Protein AF-A0A2V8EBR7-F1 (afdb_monomer_lite)

Structure (mmCIF, N/CA/C/O backbone):
data_AF-A0A2V8EBR7-F1
#
_entry.id   AF-A0A2V8EBR7-F1
#
loop_
_atom_site.group_PDB
_atom_site.id
_atom_site.type_symbol
_atom_site.label_atom_id
_atom_site.label_alt_id
_atom_site.label_comp_id
_atom_site.label_asym_id
_atom_site.label_entity_id
_atom_site.label_seq_id
_atom_site.pdbx_PDB_ins_code
_atom_site.Cartn_x
_atom_site.Cartn_y
_atom_site.Cartn_z
_atom_site.occupancy
_atom_site.B_iso_or_equiv
_atom_site.auth_seq_id
_atom_site.auth_comp_id
_atom_site.auth_asym_id
_atom_site.auth_atom_id
_atom_site.pdbx_PDB_model_num
ATOM 1 N N . MET A 1 1 ? -8.049 42.690 -27.498 1.00 71.19 1 MET A N 1
ATOM 2 C CA . MET A 1 1 ? -8.694 41.762 -26.536 1.00 71.19 1 MET A CA 1
ATOM 3 C C . MET A 1 1 ? -8.783 40.317 -27.044 1.00 71.19 1 MET A C 1
ATOM 5 O O . MET A 1 1 ? -8.217 39.450 -26.397 1.00 71.19 1 MET A O 1
ATOM 9 N N . ARG A 1 2 ? -9.363 40.028 -28.223 1.00 86.81 2 ARG A N 1
ATOM 10 C CA . ARG A 1 2 ? -9.519 38.648 -28.756 1.00 86.81 2 ARG A CA 1
ATOM 11 C C . ARG A 1 2 ? -8.219 37.825 -28.879 1.00 86.81 2 ARG A C 1
ATOM 13 O O . ARG A 1 2 ? -8.213 36.653 -28.537 1.00 86.81 2 ARG A O 1
ATOM 20 N N . ARG A 1 3 ? -7.104 38.434 -29.309 1.00 87.56 3 ARG A N 1
ATOM 21 C CA . ARG A 1 3 ? -5.794 37.749 -29.404 1.00 87.56 3 ARG A CA 1
ATOM 22 C C . ARG A 1 3 ? -5.218 37.362 -28.037 1.00 87.56 3 ARG A C 1
ATOM 24 O O . ARG A 1 3 ? -4.678 36.275 -27.900 1.00 87.56 3 ARG A O 1
ATOM 31 N N . ILE A 1 4 ? -5.385 38.222 -27.031 1.00 90.44 4 ILE A N 1
ATOM 32 C CA . ILE A 1 4 ? -4.932 37.960 -25.655 1.00 90.44 4 ILE A CA 1
ATOM 33 C C . ILE A 1 4 ? -5.743 36.810 -25.050 1.00 90.44 4 ILE A C 1
ATOM 35 O O . ILE A 1 4 ? -5.162 35.912 -24.456 1.00 90.44 4 ILE A O 1
ATOM 39 N N . ALA A 1 5 ? -7.059 36.780 -25.281 1.00 90.75 5 ALA A N 1
ATOM 40 C CA . ALA A 1 5 ? -7.916 35.681 -24.838 1.00 90.75 5 ALA A CA 1
ATOM 41 C C . ALA A 1 5 ? -7.545 34.335 -25.491 1.00 90.75 5 ALA A C 1
ATOM 43 O O . ALA A 1 5 ? -7.503 33.318 -24.809 1.00 90.75 5 ALA A O 1
ATOM 44 N N . ILE A 1 6 ? -7.217 34.325 -26.790 1.00 94.31 6 ILE A N 1
ATOM 45 C CA . ILE A 1 6 ? -6.765 33.110 -27.492 1.00 94.31 6 ILE A CA 1
ATOM 46 C C . ILE A 1 6 ? -5.422 32.623 -26.938 1.00 94.31 6 ILE A C 1
ATOM 48 O O . ILE A 1 6 ? -5.268 31.436 -26.674 1.00 94.31 6 ILE A O 1
ATOM 52 N N . ILE A 1 7 ? -4.465 33.529 -26.720 1.00 94.75 7 ILE A N 1
ATOM 53 C CA . ILE A 1 7 ? -3.167 33.175 -26.131 1.00 94.75 7 ILE A CA 1
ATOM 54 C C . ILE A 1 7 ? -3.361 32.632 -24.712 1.00 94.75 7 ILE A C 1
ATOM 56 O O . ILE A 1 7 ? -2.805 31.589 -24.388 1.00 94.75 7 ILE A O 1
ATOM 60 N N . ALA A 1 8 ? -4.195 33.276 -23.892 1.00 93.06 8 ALA A N 1
ATOM 61 C CA . ALA A 1 8 ? -4.507 32.809 -22.544 1.00 93.06 8 ALA A CA 1
ATOM 62 C C . ALA A 1 8 ? -5.175 31.423 -22.547 1.00 93.06 8 ALA A C 1
ATOM 64 O O . ALA A 1 8 ? -4.814 30.578 -21.733 1.00 93.06 8 ALA A O 1
ATOM 65 N N . ALA A 1 9 ? -6.084 31.151 -23.489 1.00 93.25 9 ALA A N 1
ATOM 66 C CA . ALA A 1 9 ? -6.712 29.839 -23.638 1.00 93.25 9 ALA A CA 1
ATOM 67 C C . ALA A 1 9 ? -5.709 28.756 -24.075 1.00 93.25 9 ALA A C 1
ATOM 69 O O . ALA A 1 9 ? -5.704 27.664 -23.512 1.00 93.25 9 ALA A O 1
ATOM 70 N N . ILE A 1 10 ? -4.821 29.056 -25.030 1.00 94.12 10 ILE A N 1
ATOM 71 C CA . ILE A 1 10 ? -3.771 28.124 -25.475 1.00 94.12 10 ILE A CA 1
ATOM 72 C C . ILE A 1 10 ? -2.800 27.824 -24.331 1.00 94.12 10 ILE A C 1
ATOM 74 O O . ILE A 1 10 ? -2.490 26.661 -24.082 1.00 94.12 10 ILE A O 1
ATOM 78 N N . VAL A 1 11 ? -2.355 28.852 -23.604 1.00 93.44 11 VAL A N 1
ATOM 79 C CA . VAL A 1 11 ? -1.503 28.679 -22.420 1.00 93.44 11 VAL A CA 1
ATOM 80 C C . VAL A 1 11 ? -2.232 27.854 -21.359 1.00 93.44 11 VAL A C 1
ATOM 82 O O . VAL A 1 11 ? -1.649 26.915 -20.831 1.00 93.44 11 VAL A O 1
ATOM 85 N N . GLY A 1 12 ? -3.518 28.117 -21.113 1.00 93.31 12 GLY A N 1
ATOM 86 C CA . GLY A 1 12 ? -4.339 27.336 -20.185 1.00 93.31 12 GLY A CA 1
ATOM 87 C C . GLY A 1 12 ? -4.415 25.850 -20.546 1.00 93.31 12 GLY A C 1
ATOM 88 O O . GLY A 1 12 ? -4.256 25.003 -19.674 1.00 93.31 12 GLY A O 1
ATOM 89 N N . VAL A 1 13 ? -4.578 25.516 -21.830 1.00 91.06 13 VAL A N 1
ATOM 90 C CA . VAL A 1 13 ? -4.611 24.120 -22.306 1.00 91.06 13 VAL A CA 1
ATOM 91 C C . VAL A 1 13 ? -3.233 23.454 -22.236 1.00 91.06 13 VAL A C 1
ATOM 93 O O . VAL A 1 13 ? -3.134 22.284 -21.872 1.00 91.06 13 VAL A O 1
ATOM 96 N N . LEU A 1 14 ? -2.156 24.172 -22.567 1.00 89.00 14 LEU A N 1
ATOM 97 C CA . LEU A 1 14 ? -0.793 23.628 -22.524 1.00 89.00 14 LEU A CA 1
ATOM 98 C C . LEU A 1 14 ? -0.269 23.451 -21.093 1.00 89.00 14 LEU A C 1
ATOM 100 O O . LEU A 1 14 ? 0.520 22.538 -20.849 1.00 89.00 14 LEU A O 1
ATOM 104 N N . CYS A 1 15 ? -0.714 24.296 -20.163 1.00 90.00 15 CYS A N 1
ATOM 105 C CA . CYS A 1 15 ? -0.359 24.244 -18.746 1.00 90.00 15 CYS A CA 1
ATOM 106 C C . CYS A 1 15 ? -1.339 23.421 -17.899 1.00 90.00 15 CYS A C 1
ATOM 108 O O . CYS A 1 15 ? -1.111 23.278 -16.698 1.00 90.00 15 CYS A O 1
ATOM 110 N N . ALA A 1 16 ? -2.408 22.874 -18.489 1.00 86.62 16 ALA A N 1
ATOM 111 C CA . ALA A 1 16 ? -3.312 21.987 -17.773 1.00 86.62 16 ALA A CA 1
ATOM 112 C C . ALA A 1 16 ? -2.539 20.741 -17.295 1.00 86.62 16 ALA A C 1
ATOM 114 O O . ALA A 1 16 ? -1.859 20.094 -18.105 1.00 86.62 16 ALA A O 1
ATOM 115 N N . PRO A 1 17 ? -2.608 20.387 -15.998 1.00 75.62 17 PRO A N 1
ATOM 116 C CA . PRO A 1 17 ? -1.925 19.209 -15.488 1.00 75.62 17 PRO A CA 1
ATOM 117 C C . PRO A 1 17 ? -2.466 17.966 -16.198 1.00 75.62 17 PRO A C 1
ATOM 119 O O . PRO A 1 17 ? -3.671 17.723 -16.238 1.00 75.62 17 PRO A O 1
ATOM 122 N N . ARG A 1 18 ? -1.565 17.171 -16.777 1.00 74.06 18 ARG A N 1
ATOM 123 C CA . ARG A 1 18 ? -1.913 15.853 -17.310 1.00 74.06 18 ARG A CA 1
ATOM 124 C C . ARG A 1 18 ? -1.817 14.830 -16.190 1.00 74.06 18 ARG A C 1
ATOM 126 O O . ARG A 1 18 ? -0.860 14.857 -15.420 1.00 74.06 18 ARG A O 1
ATOM 133 N N . GLN A 1 19 ? -2.778 13.913 -16.134 1.00 65.44 19 GLN A N 1
ATOM 134 C CA . GLN A 1 19 ? -2.683 12.758 -15.249 1.00 65.44 19 GLN A CA 1
ATOM 135 C C . GLN A 1 19 ? -1.445 11.943 -15.637 1.00 65.44 19 GLN A C 1
ATOM 137 O O . GLN A 1 19 ? -1.315 11.492 -16.776 1.00 65.44 19 GLN A O 1
ATOM 142 N N . ALA A 1 20 ? -0.518 11.792 -14.696 1.00 64.19 20 ALA A N 1
ATOM 143 C CA . ALA A 1 20 ? 0.585 10.857 -14.820 1.00 64.19 20 ALA A CA 1
ATOM 144 C C . ALA A 1 20 ? 0.161 9.551 -14.146 1.00 64.19 20 ALA A C 1
ATOM 146 O O . ALA A 1 20 ? -0.179 9.550 -12.967 1.00 64.19 20 ALA A O 1
ATOM 147 N N . LEU A 1 21 ? 0.192 8.443 -14.888 1.00 65.38 21 LEU A N 1
ATOM 148 C CA . LEU A 1 21 ? 0.005 7.101 -14.331 1.00 65.38 21 LEU A CA 1
ATOM 149 C C . LEU A 1 21 ? 1.308 6.660 -13.650 1.00 65.38 21 LEU A C 1
ATOM 151 O O . LEU A 1 21 ? 2.021 5.785 -14.141 1.00 65.38 21 LEU A O 1
ATOM 155 N N . ALA A 1 22 ? 1.672 7.357 -12.576 1.00 67.94 22 ALA A N 1
ATOM 156 C CA . ALA A 1 22 ? 2.822 7.019 -11.756 1.00 67.94 22 ALA A CA 1
ATOM 157 C C . ALA A 1 22 ? 2.398 6.006 -10.688 1.00 67.94 22 ALA A C 1
ATOM 159 O O . ALA A 1 22 ? 1.392 6.199 -10.011 1.00 67.94 22 ALA A O 1
ATOM 160 N N . TYR A 1 23 ? 3.177 4.937 -10.553 1.00 81.12 23 TYR A N 1
ATOM 161 C CA . TYR A 1 23 ? 3.004 3.922 -9.521 1.00 81.12 23 TYR A CA 1
ATOM 162 C C . TYR A 1 23 ? 4.324 3.767 -8.772 1.00 81.12 23 TYR A C 1
ATOM 164 O O . TYR A 1 23 ? 5.382 3.682 -9.400 1.00 81.12 23 TYR A O 1
ATOM 172 N N . SER A 1 24 ? 4.261 3.823 -7.448 1.00 84.25 24 SER A N 1
ATOM 173 C CA . SER A 1 24 ? 5.410 3.763 -6.541 1.00 84.25 24 SER A CA 1
ATOM 174 C C . SER A 1 24 ? 4.924 3.418 -5.140 1.00 84.25 24 SER A C 1
ATOM 176 O O . SER A 1 24 ? 3.725 3.519 -4.898 1.00 84.25 24 SER A O 1
ATOM 178 N N . VAL A 1 25 ? 5.843 3.189 -4.204 1.00 85.12 25 VAL A N 1
ATOM 179 C CA . VAL A 1 25 ? 5.526 2.939 -2.784 1.00 85.12 25 VAL A CA 1
ATOM 180 C C . VAL A 1 25 ? 4.508 3.939 -2.204 1.00 85.12 25 VAL A C 1
ATOM 182 O O . VAL A 1 25 ? 3.546 3.557 -1.549 1.00 85.12 25 VAL A O 1
ATOM 185 N N . LEU A 1 26 ? 4.648 5.238 -2.503 1.00 88.06 26 LEU A N 1
ATOM 186 C CA . LEU A 1 26 ? 3.736 6.273 -1.980 1.00 88.06 26 LEU A CA 1
ATOM 187 C C . LEU A 1 26 ? 2.323 6.222 -2.584 1.00 88.06 26 LEU A C 1
ATOM 189 O O . LEU A 1 26 ? 1.400 6.832 -2.051 1.00 88.06 26 LEU A O 1
ATOM 193 N N . ALA A 1 27 ? 2.131 5.506 -3.696 1.00 89.88 27 ALA A N 1
ATOM 194 C CA . ALA A 1 27 ? 0.800 5.278 -4.246 1.00 89.88 27 ALA A CA 1
ATOM 195 C C . ALA A 1 27 ? -0.049 4.405 -3.306 1.00 89.88 27 ALA A C 1
ATOM 197 O O . ALA A 1 27 ? -1.268 4.552 -3.295 1.00 89.88 27 ALA A O 1
ATOM 198 N N . HIS A 1 28 ? 0.572 3.552 -2.482 1.00 93.50 28 HIS A N 1
ATOM 199 C CA . HIS A 1 28 ? -0.142 2.768 -1.474 1.00 93.50 28 HIS A CA 1
ATOM 200 C C . HIS A 1 28 ? -0.735 3.658 -0.384 1.00 93.50 28 HIS A C 1
ATOM 202 O O . HIS A 1 28 ? -1.924 3.547 -0.098 1.00 93.50 28 HIS A O 1
ATOM 208 N N . GLU A 1 29 ? 0.041 4.607 0.142 1.00 94.56 29 GLU A N 1
ATOM 209 C CA . GLU A 1 29 ? -0.451 5.590 1.116 1.00 94.56 29 GLU A CA 1
ATOM 210 C C . GLU A 1 29 ? -1.535 6.490 0.500 1.00 94.56 29 GLU A C 1
ATOM 212 O O . GLU A 1 29 ? -2.573 6.728 1.116 1.00 94.56 29 GLU A O 1
ATOM 217 N N . ALA A 1 30 ? -1.360 6.909 -0.759 1.00 93.69 30 ALA A N 1
ATOM 218 C CA . ALA A 1 30 ? -2.374 7.680 -1.478 1.00 93.69 30 ALA A CA 1
ATOM 219 C C . ALA A 1 30 ? -3.691 6.903 -1.668 1.00 93.69 30 ALA A C 1
ATOM 221 O O . ALA A 1 30 ? -4.767 7.503 -1.659 1.00 93.69 30 ALA A O 1
ATOM 222 N N . ASN A 1 31 ? -3.633 5.575 -1.813 1.00 94.38 31 ASN A N 1
ATOM 223 C CA . ASN A 1 31 ? -4.834 4.742 -1.851 1.00 94.38 31 ASN A CA 1
ATOM 224 C C . ASN A 1 31 ? -5.537 4.708 -0.491 1.00 94.38 31 ASN A C 1
ATOM 226 O O . ASN A 1 31 ? -6.765 4.772 -0.463 1.00 94.38 31 ASN A O 1
ATOM 230 N N . ILE A 1 32 ? -4.789 4.654 0.620 1.00 97.81 32 ILE A N 1
ATOM 231 C CA . ILE A 1 32 ? -5.375 4.786 1.964 1.00 97.81 32 ILE A CA 1
ATOM 232 C C . ILE A 1 32 ? -6.116 6.113 2.069 1.00 97.81 32 ILE A C 1
ATOM 234 O O . ILE A 1 32 ? -7.267 6.130 2.496 1.00 97.81 32 ILE A O 1
ATOM 238 N N . ASP A 1 33 ? -5.513 7.202 1.593 1.00 97.12 33 ASP A N 1
ATOM 239 C CA . ASP A 1 33 ? -6.146 8.518 1.621 1.00 97.12 33 ASP A CA 1
ATOM 240 C C . ASP A 1 33 ? -7.425 8.595 0.804 1.00 97.12 33 ASP A C 1
ATOM 242 O O . ASP A 1 33 ? -8.443 9.092 1.286 1.00 97.12 33 ASP A O 1
ATOM 246 N N . ALA A 1 34 ? -7.376 8.098 -0.429 1.00 95.94 34 ALA A N 1
ATOM 247 C CA . ALA A 1 34 ? -8.499 8.153 -1.352 1.00 95.94 34 ALA A CA 1
ATOM 248 C C . ALA A 1 34 ? -9.682 7.285 -0.897 1.00 95.94 34 ALA A C 1
ATOM 250 O O . ALA A 1 34 ? -10.836 7.609 -1.185 1.00 95.94 34 ALA A O 1
ATOM 251 N N . LEU A 1 35 ? -9.404 6.178 -0.204 1.00 97.06 35 LEU A N 1
ATOM 252 C CA . LEU A 1 35 ? -10.406 5.196 0.211 1.00 97.06 35 LEU A CA 1
ATOM 253 C C . LEU A 1 35 ? -10.835 5.345 1.673 1.00 97.06 35 LEU A C 1
ATOM 255 O O . LEU A 1 35 ? -11.728 4.616 2.110 1.00 97.06 35 LEU A O 1
ATOM 259 N N . TRP A 1 36 ? -10.229 6.268 2.424 1.00 98.31 36 TRP A N 1
ATOM 260 C CA . TRP A 1 36 ? -10.436 6.377 3.864 1.00 98.31 36 TRP A CA 1
ATOM 261 C C . TRP A 1 36 ? -11.912 6.551 4.231 1.00 98.31 36 TRP A C 1
ATOM 263 O O . TRP A 1 36 ? -12.499 5.676 4.865 1.00 98.31 36 TRP A O 1
ATOM 273 N N . ASP A 1 37 ? -12.527 7.640 3.767 1.00 97.88 37 ASP A N 1
ATOM 274 C CA . ASP A 1 37 ? -13.889 8.017 4.163 1.00 97.88 37 ASP A CA 1
ATOM 275 C C . ASP A 1 37 ? -14.962 7.118 3.535 1.00 97.88 37 ASP A C 1
ATOM 277 O O . ASP A 1 37 ? -16.047 6.946 4.085 1.00 97.88 37 ASP A O 1
ATOM 281 N N . THR A 1 38 ? -14.673 6.545 2.365 1.00 97.69 38 THR A N 1
ATOM 282 C CA . THR A 1 38 ? -15.655 5.787 1.576 1.00 97.69 38 THR A CA 1
ATOM 283 C C . THR A 1 38 ? -15.637 4.292 1.860 1.00 97.69 38 THR A C 1
ATOM 285 O O . THR A 1 38 ? -16.640 3.624 1.623 1.00 97.69 38 THR A O 1
ATOM 288 N N . THR A 1 39 ? -14.509 3.757 2.336 1.00 97.81 39 THR A N 1
ATOM 289 C CA . THR A 1 39 ? -14.293 2.310 2.454 1.00 97.81 39 THR A CA 1
ATOM 290 C C . THR A 1 39 ? -13.660 1.933 3.789 1.00 97.81 39 THR A C 1
ATOM 292 O O . THR A 1 39 ? -14.267 1.187 4.553 1.00 97.81 39 THR A O 1
ATOM 295 N N . ILE A 1 40 ? -12.467 2.449 4.103 1.00 98.50 40 ILE A N 1
ATOM 296 C CA . ILE A 1 40 ? -11.660 1.936 5.225 1.00 98.50 40 ILE A CA 1
ATOM 297 C C . ILE A 1 40 ? -12.292 2.287 6.577 1.00 98.50 40 ILE A C 1
ATOM 299 O O . ILE A 1 40 ? -12.551 1.387 7.373 1.00 98.50 40 ILE A O 1
ATOM 303 N N . ALA A 1 41 ? -12.601 3.561 6.830 1.00 98.44 41 ALA A N 1
ATOM 304 C CA . ALA A 1 41 ? -13.240 3.982 8.077 1.00 98.44 41 ALA A CA 1
ATOM 305 C C . ALA A 1 41 ? -14.626 3.333 8.284 1.00 98.44 41 ALA A C 1
ATOM 307 O O . ALA A 1 41 ? -14.873 2.819 9.377 1.00 98.44 41 ALA A O 1
ATOM 308 N N . PRO A 1 42 ? -15.502 3.235 7.259 1.00 98.44 42 PRO A N 1
ATOM 309 C CA . PRO A 1 42 ? -16.728 2.444 7.363 1.00 98.44 42 PRO A CA 1
ATOM 310 C C . PRO A 1 42 ? -16.502 0.970 7.734 1.00 98.44 42 PRO A C 1
ATOM 312 O O . PRO A 1 42 ? -17.254 0.428 8.541 1.00 98.44 42 PRO A O 1
ATOM 315 N N . MET A 1 43 ? -15.472 0.313 7.187 1.00 98.31 43 MET A N 1
ATOM 316 C CA . MET A 1 43 ? -15.144 -1.077 7.539 1.00 98.31 43 MET A CA 1
ATOM 317 C C . MET A 1 43 ? -14.660 -1.214 8.985 1.00 98.31 43 MET A C 1
ATOM 319 O O . MET A 1 43 ? -15.026 -2.184 9.650 1.00 98.31 43 MET A O 1
ATOM 323 N N . LEU A 1 44 ? -13.869 -0.253 9.476 1.00 98.56 44 LEU A N 1
ATOM 324 C CA . LEU A 1 44 ? -13.438 -0.205 10.875 1.00 98.56 44 LEU A CA 1
ATOM 325 C C . LEU A 1 44 ? -14.647 -0.065 11.806 1.00 98.56 44 LEU A C 1
ATOM 327 O O . LEU A 1 44 ? -14.822 -0.893 12.697 1.00 98.56 44 LEU A O 1
ATOM 331 N N . GLN A 1 45 ? -15.532 0.899 11.537 1.00 98.31 45 GLN A N 1
ATOM 332 C CA . GLN A 1 45 ? -16.748 1.115 12.328 1.00 98.31 45 GLN A CA 1
ATOM 333 C C . GLN A 1 45 ? -17.684 -0.101 12.303 1.00 98.31 45 GLN A C 1
ATOM 335 O O . GLN A 1 45 ? -18.309 -0.428 13.309 1.00 98.31 45 GLN A O 1
ATOM 340 N N . ALA A 1 46 ? -17.786 -0.789 11.163 1.00 98.06 46 ALA A N 1
ATOM 341 C CA . ALA A 1 46 ? -18.624 -1.976 11.037 1.00 98.06 46 ALA A CA 1
ATOM 342 C C . ALA A 1 46 ? -18.120 -3.150 11.893 1.00 98.06 46 ALA A C 1
ATOM 344 O O . ALA A 1 46 ? -18.935 -3.894 12.436 1.00 98.06 46 ALA A O 1
ATOM 345 N N . ARG A 1 47 ? -16.795 -3.328 12.019 1.00 97.94 47 ARG A N 1
ATOM 346 C CA . ARG A 1 47 ? -16.201 -4.391 12.851 1.00 97.94 47 ARG A CA 1
ATOM 347 C C . ARG A 1 47 ? -16.124 -4.008 14.328 1.00 97.94 47 ARG A C 1
ATOM 349 O O . ARG A 1 47 ? -16.283 -4.881 15.176 1.00 97.94 47 ARG A O 1
ATOM 356 N N . PHE A 1 48 ? -15.932 -2.724 14.625 1.00 98.06 48 PHE A N 1
ATOM 357 C CA . PHE A 1 48 ? -15.827 -2.181 15.979 1.00 98.06 48 PHE A CA 1
ATOM 358 C C . PHE A 1 48 ? -16.882 -1.081 16.201 1.00 98.06 48 PHE A C 1
ATOM 360 O O . PHE A 1 48 ? -16.554 0.104 16.158 1.00 98.06 48 PHE A O 1
ATOM 367 N N . PRO A 1 49 ? -18.160 -1.440 16.447 1.00 97.62 49 PRO A N 1
ATOM 368 C CA . PRO A 1 49 ? -19.253 -0.467 16.561 1.00 97.62 49 PRO A CA 1
ATOM 369 C C . PRO A 1 49 ? -19.097 0.536 17.708 1.00 97.62 49 PRO A C 1
ATOM 371 O O . PRO A 1 49 ? -19.601 1.648 17.608 1.00 97.62 49 PRO A O 1
ATOM 374 N N . GLU A 1 50 ? -18.386 0.148 18.768 1.00 97.44 50 GLU A N 1
ATOM 375 C CA . GLU A 1 50 ? -18.133 0.979 19.952 1.00 97.44 50 GLU A CA 1
ATOM 376 C C . GLU A 1 50 ? -16.925 1.916 19.785 1.00 97.44 50 GLU A C 1
ATOM 378 O O . GLU A 1 50 ? -16.666 2.739 20.663 1.00 97.44 50 GLU A O 1
ATOM 383 N N . ALA A 1 51 ? -16.176 1.803 18.679 1.00 97.81 51 ALA A N 1
ATOM 384 C CA . ALA A 1 51 ? -15.023 2.656 18.430 1.00 97.81 51 ALA A CA 1
ATOM 385 C C . ALA A 1 51 ? -15.450 4.119 18.293 1.00 97.81 51 ALA A C 1
ATOM 387 O O . ALA A 1 51 ? -16.382 4.470 17.559 1.00 97.81 51 ALA A O 1
ATOM 388 N N . THR A 1 52 ? -14.734 4.986 18.992 1.00 98.06 52 THR A N 1
ATOM 389 C CA . THR A 1 52 ? -14.923 6.427 18.937 1.00 98.06 5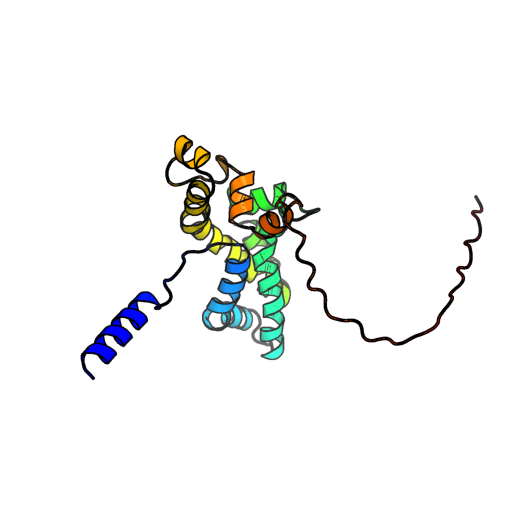2 THR A CA 1
ATOM 390 C C . THR A 1 52 ? -14.385 6.998 17.628 1.00 98.06 52 THR A C 1
ATOM 392 O O . THR A 1 52 ? -13.482 6.457 16.989 1.00 98.06 52 THR A O 1
ATOM 395 N N . ALA A 1 53 ? -14.883 8.177 17.248 1.00 97.25 53 ALA A N 1
ATOM 396 C CA . ALA A 1 53 ? -14.364 8.890 16.082 1.00 97.25 53 ALA A CA 1
ATOM 397 C C . ALA A 1 53 ? -12.854 9.194 16.190 1.00 97.25 53 ALA A C 1
ATOM 399 O O . ALA A 1 53 ? -12.169 9.251 15.172 1.00 97.25 53 ALA A O 1
ATOM 400 N N . ALA A 1 54 ? -12.337 9.385 17.409 1.00 98.12 54 ALA A N 1
ATOM 401 C CA . ALA A 1 54 ? -10.915 9.618 17.641 1.00 98.12 54 ALA A CA 1
ATOM 402 C C . ALA A 1 54 ? -10.080 8.357 17.366 1.00 98.12 54 ALA A C 1
ATOM 404 O O . ALA A 1 54 ? -9.092 8.449 16.643 1.00 98.12 54 ALA A O 1
ATOM 405 N N . GLU A 1 55 ? -10.519 7.193 17.856 1.00 98.44 55 GLU A N 1
ATOM 406 C CA . GLU A 1 55 ? -9.855 5.904 17.604 1.00 98.44 55 GLU A CA 1
ATOM 407 C C . GLU A 1 55 ? -9.868 5.548 16.116 1.00 98.44 55 GLU A C 1
ATOM 409 O O . GLU A 1 55 ? -8.851 5.128 15.578 1.00 98.44 55 GLU A O 1
ATOM 414 N N . ILE A 1 56 ? -10.976 5.800 15.410 1.00 98.19 56 ILE A N 1
ATOM 415 C CA . ILE A 1 56 ? -11.035 5.616 13.952 1.00 98.19 56 ILE A CA 1
ATOM 416 C C . ILE A 1 56 ? -9.966 6.474 13.263 1.00 98.19 56 ILE A C 1
ATOM 418 O O . ILE A 1 56 ? -9.234 5.978 12.412 1.00 98.19 56 ILE A O 1
ATOM 422 N N . VAL A 1 57 ? -9.849 7.756 13.623 1.00 97.44 57 VAL A N 1
ATOM 423 C CA . VAL A 1 57 ? -8.844 8.657 13.032 1.00 97.44 57 VAL A CA 1
ATOM 424 C C . VAL A 1 57 ? -7.417 8.202 13.351 1.00 97.44 57 VAL A C 1
ATOM 426 O O . VAL A 1 57 ? -6.562 8.256 12.467 1.00 97.44 57 VAL A O 1
ATOM 429 N N . GLU A 1 58 ? -7.157 7.740 14.573 1.00 98.31 58 GLU A N 1
ATOM 430 C CA . GLU A 1 58 ? -5.852 7.216 14.990 1.00 98.31 58 GLU A CA 1
ATOM 431 C C . GLU A 1 58 ? -5.474 5.939 14.225 1.00 98.31 58 GLU A C 1
ATOM 433 O O . GLU A 1 58 ? -4.362 5.845 13.693 1.00 98.31 58 GLU A O 1
ATOM 438 N N . ALA A 1 59 ? -6.435 5.032 14.029 1.00 98.62 59 ALA A N 1
ATOM 439 C CA . ALA A 1 59 ? -6.265 3.782 13.292 1.00 98.62 59 ALA A CA 1
ATOM 440 C C . ALA A 1 59 ? -5.761 3.995 11.848 1.00 98.62 59 ALA A C 1
ATOM 442 O O . ALA A 1 59 ? -5.122 3.120 11.255 1.00 98.62 59 ALA A O 1
ATOM 443 N N . ARG A 1 60 ? -5.959 5.188 11.264 1.00 98.50 60 ARG A N 1
ATOM 444 C CA . ARG A 1 60 ? -5.413 5.544 9.940 1.00 98.50 60 ARG A CA 1
ATOM 445 C C . ARG A 1 60 ? -3.894 5.420 9.872 1.00 98.50 60 ARG A C 1
ATOM 447 O O . ARG A 1 60 ? -3.368 5.006 8.840 1.00 98.50 60 ARG A O 1
ATOM 454 N N . ALA A 1 61 ? -3.190 5.729 10.961 1.00 98.31 61 ALA A N 1
ATOM 455 C CA . ALA A 1 61 ? -1.739 5.570 11.042 1.00 98.31 61 ALA A CA 1
ATOM 456 C C . ALA A 1 61 ? -1.314 4.109 10.823 1.00 98.31 61 ALA A C 1
ATOM 458 O O . ALA A 1 61 ? -0.344 3.835 10.111 1.00 98.31 61 ALA A O 1
ATOM 459 N N . TYR A 1 62 ? -2.084 3.170 11.369 1.00 98.62 62 TYR A N 1
ATOM 460 C CA . TYR A 1 62 ? -1.841 1.741 11.218 1.00 98.62 62 TYR A CA 1
ATOM 461 C C . TYR A 1 62 ? -2.164 1.254 9.810 1.00 98.62 62 TYR A C 1
ATOM 463 O O . TYR A 1 62 ? -1.401 0.459 9.264 1.00 98.62 62 TYR A O 1
ATOM 471 N N . ALA A 1 63 ? -3.202 1.795 9.167 1.00 98.62 63 ALA A N 1
ATOM 472 C CA . ALA A 1 63 ? -3.467 1.527 7.754 1.00 98.62 63 ALA A CA 1
ATOM 473 C C . ALA A 1 63 ? -2.305 1.967 6.845 1.00 98.62 63 ALA A C 1
ATOM 475 O O . ALA A 1 63 ? -1.938 1.222 5.932 1.00 98.62 63 ALA A O 1
ATOM 476 N N . TYR A 1 64 ? -1.660 3.111 7.114 1.00 98.00 64 TYR A N 1
ATOM 477 C CA . TYR A 1 64 ? -0.429 3.480 6.401 1.00 98.00 64 TYR A CA 1
ATOM 478 C C . TYR A 1 64 ? 0.700 2.476 6.653 1.00 98.00 64 TYR A C 1
ATOM 480 O O . TYR A 1 64 ? 1.349 2.040 5.705 1.00 98.00 64 TYR A O 1
ATOM 488 N N . GLY A 1 65 ? 0.912 2.054 7.903 1.00 96.62 65 GLY A N 1
ATOM 489 C CA . GLY A 1 65 ? 1.912 1.030 8.22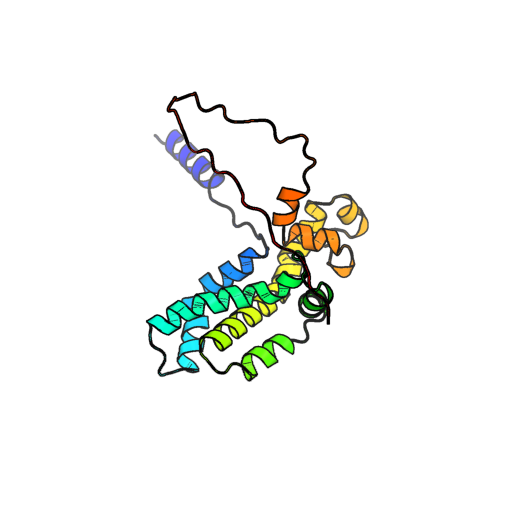8 1.00 96.62 65 GLY A CA 1
ATOM 490 C C . GLY A 1 65 ? 1.655 -0.295 7.502 1.00 96.62 65 GLY A C 1
ATOM 491 O O . GLY A 1 65 ? 2.575 -0.904 6.954 1.00 96.62 65 GLY A O 1
ATOM 492 N N . GLY A 1 66 ? 0.391 -0.707 7.436 1.00 97.44 66 GLY A N 1
ATOM 493 C CA . GLY A 1 66 ? -0.044 -1.903 6.731 1.00 97.44 66 GLY A CA 1
ATOM 494 C C . GLY A 1 66 ? 0.182 -1.811 5.230 1.00 97.44 66 GLY A C 1
ATOM 495 O O . GLY A 1 66 ? 0.642 -2.768 4.622 1.00 97.44 66 GLY A O 1
ATOM 496 N N . CYS A 1 67 ? -0.073 -0.655 4.616 1.00 96.50 67 CYS A N 1
ATOM 497 C CA . CYS A 1 67 ? 0.035 -0.506 3.163 1.00 96.50 67 CYS A CA 1
ATOM 498 C C . CYS A 1 67 ? 1.476 -0.503 2.626 1.00 96.50 67 CYS A C 1
ATOM 500 O O . CYS A 1 67 ? 1.671 -0.556 1.415 1.00 96.50 67 CYS A O 1
ATOM 502 N N . VAL A 1 68 ? 2.483 -0.470 3.503 1.00 93.56 68 VAL A N 1
ATOM 503 C CA . VAL A 1 68 ? 3.905 -0.532 3.126 1.00 93.56 68 VAL A CA 1
ATOM 504 C C . VAL A 1 68 ? 4.589 -1.832 3.557 1.00 93.56 68 VAL A C 1
ATOM 506 O O . VAL A 1 68 ? 5.754 -2.046 3.214 1.00 93.56 68 VAL A O 1
ATOM 509 N N . ILE A 1 69 ? 3.910 -2.716 4.303 1.00 94.56 69 ILE A N 1
ATOM 510 C CA . ILE A 1 69 ? 4.555 -3.894 4.907 1.00 94.56 69 ILE A CA 1
ATOM 511 C C . ILE A 1 69 ? 5.176 -4.815 3.859 1.00 94.56 69 ILE A C 1
ATOM 513 O O . ILE A 1 69 ? 6.278 -5.326 4.059 1.00 94.56 69 ILE A O 1
ATOM 517 N N . GLN A 1 70 ? 4.515 -4.979 2.715 1.00 93.19 70 GLN A N 1
ATOM 518 C CA . GLN A 1 70 ? 5.008 -5.808 1.621 1.00 93.19 70 GLN A CA 1
ATOM 519 C C . GLN A 1 70 ? 6.282 -5.254 0.968 1.00 93.19 70 GLN A C 1
ATOM 521 O O . GLN A 1 70 ? 7.126 -6.043 0.547 1.00 93.19 70 GLN A O 1
ATOM 526 N N . ASP A 1 71 ? 6.494 -3.936 0.960 1.00 90.50 71 ASP A N 1
ATOM 527 C CA . ASP A 1 71 ? 7.688 -3.300 0.381 1.00 90.50 71 ASP A CA 1
ATOM 528 C C . ASP A 1 71 ? 8.897 -3.302 1.316 1.00 90.50 71 ASP A C 1
ATOM 530 O O . ASP A 1 71 ? 10.046 -3.234 0.862 1.00 90.50 71 ASP A O 1
ATOM 534 N N . LEU A 1 72 ? 8.669 -3.395 2.630 1.00 89.31 72 LEU A N 1
ATOM 535 C CA . LEU A 1 72 ? 9.721 -3.249 3.640 1.00 89.31 72 LEU A CA 1
ATOM 536 C C . LEU A 1 72 ? 10.842 -4.291 3.515 1.00 89.31 72 LEU A C 1
ATOM 538 O O . LEU A 1 72 ? 11.979 -4.016 3.900 1.00 89.31 72 LEU A O 1
ATOM 542 N N . GLY A 1 73 ? 10.588 -5.462 2.929 1.00 88.25 73 GLY A N 1
ATOM 543 C CA . GLY A 1 73 ? 11.631 -6.462 2.689 1.00 88.25 73 GLY A CA 1
ATOM 544 C C . GLY A 1 73 ? 12.688 -6.044 1.658 1.00 88.25 73 GLY A C 1
ATOM 545 O O . GLY A 1 73 ? 13.777 -6.620 1.658 1.00 88.25 73 GLY A O 1
ATOM 546 N N . TYR A 1 74 ? 12.430 -5.022 0.833 1.00 86.56 74 TYR A N 1
ATOM 547 C CA . TYR A 1 74 ? 13.425 -4.423 -0.071 1.00 86.56 74 TYR A CA 1
ATOM 548 C C . TYR A 1 74 ? 14.235 -3.277 0.558 1.00 86.56 74 TYR A C 1
ATOM 550 O O . TYR A 1 74 ? 15.160 -2.756 -0.075 1.00 86.56 74 TYR A O 1
ATOM 558 N N . TYR A 1 75 ? 13.918 -2.874 1.790 1.00 84.88 75 TYR A N 1
ATOM 559 C CA . TYR A 1 75 ? 14.665 -1.859 2.534 1.00 84.88 75 TYR A CA 1
ATOM 560 C C . TYR A 1 75 ? 15.876 -2.487 3.252 1.00 84.88 75 TYR A C 1
ATOM 562 O O . TYR A 1 75 ? 15.947 -3.709 3.411 1.00 84.88 75 TYR A O 1
ATOM 570 N N . PRO A 1 76 ? 16.876 -1.686 3.680 1.00 85.31 76 PRO A N 1
ATOM 571 C CA . PRO A 1 76 ? 18.025 -2.207 4.417 1.00 85.31 76 PRO A CA 1
ATOM 572 C C . PRO A 1 76 ? 17.594 -3.055 5.616 1.00 85.31 76 PRO A C 1
ATOM 574 O O . PRO A 1 76 ? 16.719 -2.646 6.372 1.00 85.31 76 PRO A O 1
ATOM 577 N N . PHE A 1 77 ? 18.246 -4.207 5.792 1.00 85.25 77 PHE A N 1
ATOM 578 C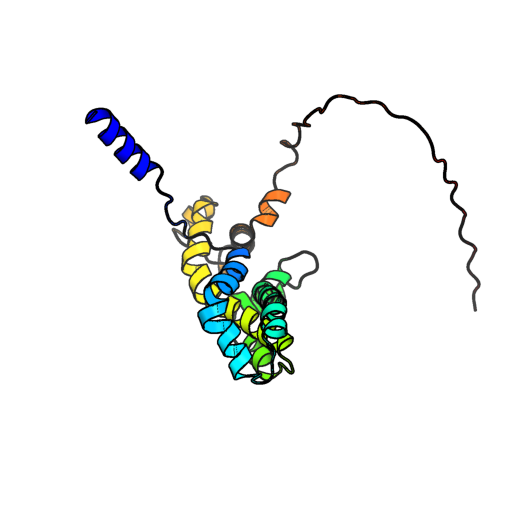 CA . PHE A 1 77 ? 17.943 -5.200 6.834 1.00 85.25 77 PHE A CA 1
ATOM 579 C C . PHE A 1 77 ? 16.596 -5.936 6.677 1.00 85.25 77 PHE A C 1
ATOM 581 O O . PHE A 1 77 ? 16.266 -6.767 7.520 1.00 85.25 77 PHE A O 1
ATOM 588 N N . GLY A 1 78 ? 15.850 -5.686 5.596 1.00 86.38 78 GLY A N 1
ATOM 589 C CA . GLY A 1 78 ? 14.613 -6.389 5.262 1.00 86.38 78 GLY A CA 1
ATOM 590 C C . GLY A 1 78 ? 14.829 -7.785 4.664 1.00 86.38 78 GLY A C 1
ATOM 591 O O . GLY A 1 78 ? 15.922 -8.153 4.222 1.00 86.38 78 GLY A O 1
ATOM 592 N N . SER A 1 79 ? 13.754 -8.575 4.634 1.00 91.50 79 SER A N 1
ATOM 593 C CA . SER A 1 79 ? 13.731 -9.891 3.993 1.00 91.50 79 SER A CA 1
ATOM 594 C C . SER A 1 79 ? 13.205 -9.792 2.562 1.00 91.50 79 SER A C 1
ATOM 596 O O . SER A 1 79 ? 11.999 -9.746 2.332 1.00 91.50 79 SER A O 1
ATOM 598 N N . HIS A 1 80 ? 14.105 -9.853 1.579 1.00 89.19 80 HIS A N 1
ATOM 599 C CA . HIS A 1 80 ? 13.712 -9.948 0.168 1.00 89.19 80 HIS A CA 1
ATOM 600 C C . HIS A 1 80 ? 12.810 -11.156 -0.103 1.00 89.19 80 HIS A C 1
ATOM 602 O O . HIS A 1 80 ? 11.947 -11.088 -0.971 1.00 89.19 80 HIS A O 1
ATOM 608 N N . ALA A 1 81 ? 13.011 -12.265 0.618 1.00 91.69 81 ALA A N 1
ATOM 609 C CA . ALA A 1 81 ? 12.174 -13.450 0.477 1.00 91.69 81 ALA A CA 1
ATOM 610 C C . ALA A 1 81 ? 10.720 -13.149 0.863 1.00 91.69 81 ALA A C 1
ATOM 612 O O . ALA A 1 81 ? 9.813 -13.533 0.132 1.00 91.69 81 ALA A O 1
ATOM 613 N N . PHE A 1 82 ? 10.509 -12.410 1.955 1.00 92.56 82 PHE A N 1
ATOM 614 C CA . PHE A 1 82 ? 9.180 -11.986 2.392 1.00 92.56 82 PHE A CA 1
ATOM 615 C C . PHE A 1 82 ? 8.491 -11.118 1.332 1.00 92.56 82 PHE A C 1
ATOM 617 O O . PHE A 1 82 ? 7.426 -11.492 0.846 1.00 92.56 82 PHE A O 1
ATOM 624 N N . SER A 1 83 ? 9.135 -10.032 0.890 1.00 91.44 83 SER A N 1
ATOM 625 C CA . SER A 1 83 ? 8.570 -9.168 -0.158 1.00 91.44 83 SER A CA 1
ATOM 626 C C . SER A 1 83 ? 8.328 -9.921 -1.461 1.00 91.44 83 SER A C 1
ATOM 628 O O . SER A 1 83 ? 7.255 -9.812 -2.039 1.00 91.44 83 SER A O 1
ATOM 630 N N . ASN A 1 84 ? 9.262 -10.774 -1.894 1.00 89.75 84 ASN A N 1
ATOM 631 C CA . ASN A 1 84 ? 9.083 -11.556 -3.117 1.00 89.75 84 ASN A CA 1
ATOM 632 C C . ASN A 1 84 ? 7.851 -12.472 -3.053 1.00 89.75 84 ASN A C 1
ATOM 634 O O . ASN A 1 84 ? 7.143 -12.608 -4.051 1.00 89.75 84 ASN A O 1
ATOM 638 N N . LEU A 1 85 ? 7.595 -13.114 -1.908 1.00 91.38 85 LEU A N 1
ATOM 639 C CA . LEU A 1 85 ? 6.418 -13.968 -1.737 1.00 91.38 85 LEU A CA 1
ATOM 640 C C . LEU A 1 85 ? 5.130 -13.151 -1.869 1.00 91.38 85 LEU A C 1
ATOM 642 O O . LEU A 1 85 ? 4.236 -13.522 -2.633 1.00 91.38 85 LEU A O 1
ATOM 646 N N . LEU A 1 86 ? 5.061 -12.010 -1.186 1.00 91.75 86 LEU A N 1
ATOM 647 C CA . LEU A 1 86 ? 3.867 -11.170 -1.190 1.00 91.75 86 LEU A CA 1
ATOM 648 C C . LEU A 1 86 ? 3.640 -10.471 -2.535 1.00 91.75 86 LEU A C 1
ATOM 650 O O . LEU A 1 86 ? 2.503 -10.399 -2.995 1.00 91.75 86 LEU A O 1
ATOM 654 N N . HIS A 1 87 ? 4.708 -10.048 -3.211 1.00 87.81 87 HIS A N 1
ATOM 655 C CA . HIS A 1 87 ? 4.637 -9.346 -4.492 1.00 87.81 87 HIS A CA 1
ATOM 656 C C . HIS A 1 87 ? 4.530 -10.238 -5.713 1.00 87.81 87 HIS A C 1
ATOM 658 O O . HIS A 1 87 ? 4.070 -9.748 -6.739 1.00 87.81 87 HIS A O 1
ATOM 664 N N . TYR A 1 88 ? 4.957 -11.502 -5.666 1.00 81.81 88 TYR A N 1
ATOM 665 C CA . TYR A 1 88 ? 5.039 -12.325 -6.883 1.00 81.81 88 TYR A CA 1
ATOM 666 C C . TYR A 1 88 ? 4.362 -13.684 -6.788 1.00 81.81 88 TYR A C 1
ATOM 668 O O . TYR A 1 88 ? 3.993 -14.219 -7.832 1.00 81.81 88 TYR A O 1
ATOM 676 N N . VAL A 1 89 ? 4.140 -14.223 -5.585 1.00 88.06 89 VAL A N 1
ATOM 677 C CA . VAL A 1 89 ? 3.293 -15.417 -5.415 1.00 88.06 89 VAL A CA 1
ATOM 678 C C . VAL A 1 89 ? 1.839 -15.010 -5.190 1.00 88.06 89 VAL A C 1
ATOM 680 O O . VAL A 1 89 ? 0.948 -15.592 -5.800 1.00 88.06 89 VAL A O 1
ATOM 683 N N . ARG A 1 90 ? 1.600 -13.964 -4.384 1.00 84.56 90 ARG A N 1
ATOM 684 C CA . ARG A 1 90 ? 0.294 -13.285 -4.266 1.00 84.56 90 ARG A CA 1
ATOM 685 C C . ARG A 1 90 ? -0.884 -14.210 -3.922 1.00 84.56 90 ARG A C 1
ATOM 687 O O . ARG A 1 90 ? -2.002 -13.969 -4.375 1.00 84.56 90 ARG A O 1
ATOM 694 N N . THR A 1 91 ? -0.667 -15.232 -3.093 1.00 91.81 91 THR A N 1
ATOM 695 C CA . THR A 1 91 ? -1.743 -16.166 -2.701 1.00 91.81 91 THR A CA 1
ATOM 696 C C . THR A 1 91 ? -2.889 -15.479 -1.958 1.00 91.81 91 THR A C 1
ATOM 698 O O . THR A 1 91 ? -4.021 -15.941 -2.011 1.00 91.81 91 THR A O 1
ATOM 701 N N . GLY A 1 92 ? -2.603 -14.354 -1.295 1.00 93.50 92 GLY A N 1
ATOM 702 C CA . GLY A 1 92 ? -3.554 -13.656 -0.433 1.00 93.50 92 GLY A CA 1
ATOM 703 C C . GLY A 1 92 ? -3.578 -14.196 1.000 1.00 93.50 92 GLY A C 1
ATOM 704 O O . GLY A 1 92 ? -4.156 -13.549 1.867 1.00 93.50 92 GLY A O 1
ATOM 705 N N . ASP A 1 93 ? -2.890 -15.306 1.289 1.00 96.19 93 ASP A N 1
ATOM 706 C CA . ASP A 1 93 ? -2.921 -15.947 2.614 1.00 96.19 93 ASP A CA 1
ATOM 707 C C . ASP A 1 93 ? -2.428 -15.014 3.722 1.00 96.19 93 ASP A C 1
ATOM 709 O O . ASP A 1 93 ? -2.996 -14.981 4.807 1.00 96.19 93 ASP A O 1
ATOM 713 N N . PHE A 1 94 ? -1.405 -14.205 3.436 1.00 96.12 94 PHE A N 1
ATOM 714 C CA . PHE A 1 94 ? -0.873 -13.243 4.400 1.00 96.12 94 PHE A CA 1
ATOM 715 C C . PHE A 1 94 ? -1.908 -12.185 4.799 1.00 96.12 94 PHE A C 1
ATOM 717 O O . PHE A 1 94 ? -2.124 -11.956 5.983 1.00 96.12 94 PHE A O 1
ATOM 724 N N . VAL A 1 95 ? -2.586 -11.565 3.825 1.00 97.19 95 VAL A N 1
ATOM 725 C CA . VAL A 1 95 ? -3.616 -10.555 4.123 1.00 97.19 95 VAL A CA 1
ATOM 726 C C . VAL A 1 95 ? -4.861 -11.193 4.737 1.00 97.19 95 VAL A C 1
ATOM 728 O O . VAL A 1 95 ? -5.487 -10.590 5.602 1.00 97.19 95 VAL A O 1
ATOM 731 N N . HIS A 1 96 ? -5.188 -12.427 4.348 1.00 97.81 96 HIS A N 1
ATOM 732 C CA . HIS A 1 96 ? -6.278 -13.189 4.948 1.00 97.81 96 HIS A CA 1
ATOM 733 C C . HIS A 1 96 ? -6.012 -13.473 6.431 1.00 97.81 96 HIS A C 1
ATOM 735 O O . HIS A 1 96 ? -6.888 -13.229 7.257 1.00 97.81 96 HIS A O 1
ATOM 741 N N . ALA A 1 97 ? -4.799 -13.919 6.769 1.00 98.12 97 ALA A N 1
ATOM 742 C CA . ALA A 1 97 ? -4.382 -14.150 8.148 1.00 98.12 97 ALA A CA 1
ATOM 743 C C . ALA A 1 97 ? -4.424 -12.855 8.973 1.00 98.12 97 ALA A C 1
ATOM 745 O O . ALA A 1 97 ? -5.049 -12.840 10.024 1.00 98.12 97 ALA A O 1
ATOM 746 N N . LEU A 1 98 ? -3.875 -11.742 8.464 1.00 98.19 98 LEU A N 1
ATOM 747 C CA . LEU A 1 98 ? -3.934 -10.448 9.162 1.00 98.19 98 LEU A CA 1
ATOM 748 C C . LEU A 1 98 ? -5.375 -10.012 9.470 1.00 98.19 98 LEU A C 1
ATOM 750 O O . LEU A 1 98 ? -5.662 -9.534 10.561 1.00 98.19 98 LEU A O 1
ATOM 754 N N . ILE A 1 99 ? -6.295 -10.178 8.516 1.00 98.25 99 ILE A N 1
ATOM 755 C CA . ILE A 1 99 ? -7.706 -9.817 8.703 1.00 98.25 99 ILE A CA 1
ATOM 756 C C . ILE A 1 99 ? -8.389 -10.740 9.719 1.00 98.25 99 ILE A C 1
ATOM 758 O O . ILE A 1 99 ? -9.195 -10.267 10.528 1.00 98.25 99 ILE A O 1
ATOM 762 N N . GLY A 1 100 ? -8.111 -12.044 9.651 1.00 98.12 100 GLY A N 1
ATOM 763 C CA . GLY A 1 100 ? -8.678 -13.044 10.554 1.00 98.12 100 GLY A CA 1
ATOM 764 C C . GLY A 1 100 ? -8.197 -12.870 11.992 1.00 98.12 100 GLY A C 1
ATOM 765 O O . GLY A 1 100 ? -9.013 -12.911 12.911 1.00 98.12 100 GLY A O 1
ATOM 766 N N . ASP A 1 101 ? -6.906 -12.591 12.160 1.00 98.12 101 ASP A N 1
ATOM 767 C CA . ASP A 1 101 ? -6.236 -12.579 13.459 1.00 98.12 101 ASP A CA 1
ATOM 768 C C . ASP A 1 101 ? -6.253 -11.208 14.149 1.00 98.12 101 ASP A C 1
ATOM 770 O O . ASP A 1 101 ? -5.924 -11.143 15.329 1.00 98.12 101 ASP A O 1
ATOM 774 N N . ALA A 1 102 ? -6.666 -10.130 13.472 1.00 98.44 102 ALA A N 1
ATOM 775 C CA . ALA A 1 102 ? -6.765 -8.797 14.073 1.00 98.44 102 ALA A CA 1
ATOM 776 C C . ALA A 1 102 ? -7.709 -8.771 15.293 1.00 98.44 102 ALA A C 1
ATOM 778 O O . ALA A 1 102 ? -8.912 -9.052 15.167 1.00 98.44 102 ALA A O 1
ATOM 779 N N . GLN A 1 103 ? -7.162 -8.401 16.453 1.00 97.88 103 GLN A N 1
ATOM 780 C CA . GLN A 1 103 ? -7.848 -8.375 17.749 1.00 97.88 103 GLN A CA 1
ATOM 781 C C . GLN A 1 103 ? -8.429 -7.004 18.097 1.00 97.88 103 GLN A C 1
ATOM 783 O O . GLN A 1 103 ? -9.408 -6.924 18.840 1.00 97.88 103 GLN A O 1
ATOM 788 N N . ASP A 1 104 ? -7.863 -5.934 17.544 1.00 98.31 104 ASP A N 1
ATOM 789 C CA . ASP A 1 104 ? -8.297 -4.563 17.790 1.00 98.31 104 ASP A CA 1
ATOM 790 C C . ASP A 1 104 ? -8.396 -3.735 16.498 1.00 98.31 104 ASP A C 1
ATOM 792 O O . ASP A 1 104 ? -8.164 -4.216 15.381 1.00 98.31 104 ASP A O 1
ATOM 796 N N . ILE A 1 105 ? -8.840 -2.487 16.657 1.00 98.56 105 ILE A N 1
ATOM 797 C CA . ILE A 1 105 ? -9.076 -1.559 15.551 1.00 98.56 105 ILE A CA 1
ATOM 798 C C . ILE A 1 105 ? -7.790 -1.207 14.797 1.00 98.56 105 ILE A C 1
ATOM 800 O O . ILE A 1 105 ? -7.829 -1.054 13.574 1.00 98.56 105 ILE A O 1
ATOM 804 N N . ASP A 1 106 ? -6.661 -1.139 15.495 1.00 98.69 106 ASP A N 1
ATOM 805 C CA . ASP A 1 106 ? -5.368 -0.754 14.942 1.00 98.69 106 ASP A CA 1
ATOM 806 C C . ASP A 1 106 ? -4.778 -1.903 14.120 1.00 98.69 106 ASP A C 1
ATOM 808 O O . ASP A 1 106 ? -4.378 -1.716 12.966 1.00 98.69 106 ASP A O 1
ATOM 812 N N . GLU A 1 107 ? -4.813 -3.125 14.655 1.00 98.69 107 GLU A N 1
ATOM 813 C CA . GLU A 1 107 ? -4.431 -4.343 13.939 1.00 98.69 107 GLU A CA 1
ATOM 814 C C . GLU A 1 107 ? -5.316 -4.570 12.711 1.00 98.69 107 GLU A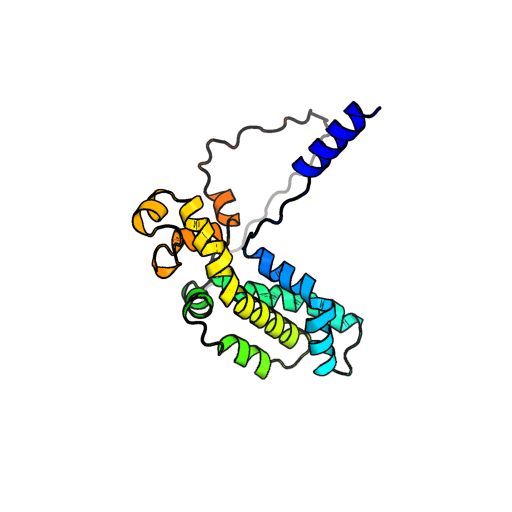 C 1
ATOM 816 O O . GLU A 1 107 ? -4.820 -4.920 11.634 1.00 98.69 107 GLU A O 1
ATOM 821 N N . TYR A 1 108 ? -6.623 -4.320 12.824 1.00 98.81 108 TYR A N 1
ATOM 822 C CA . TYR A 1 108 ? -7.522 -4.449 11.681 1.00 98.81 108 TYR A CA 1
ATOM 823 C C . TYR A 1 108 ? -7.266 -3.360 10.636 1.00 98.81 108 TYR A C 1
ATOM 825 O O . TYR A 1 108 ? -7.254 -3.658 9.441 1.00 98.81 108 TYR A O 1
ATOM 833 N N . ALA A 1 109 ? -6.989 -2.120 11.043 1.00 98.75 109 ALA A N 1
ATOM 834 C CA . ALA A 1 109 ? -6.596 -1.060 10.120 1.00 98.75 109 ALA A CA 1
ATOM 835 C C . ALA A 1 109 ? -5.283 -1.390 9.402 1.00 98.75 109 ALA A C 1
ATOM 837 O O . ALA A 1 109 ? -5.201 -1.234 8.182 1.00 98.75 109 ALA A O 1
ATOM 838 N N . PHE A 1 110 ? -4.289 -1.927 10.116 1.00 98.81 110 PHE A N 1
ATOM 839 C CA . PHE A 1 110 ? -3.059 -2.449 9.522 1.00 98.81 110 PHE A CA 1
ATOM 840 C C . PHE A 1 110 ? -3.353 -3.549 8.493 1.00 98.81 110 PHE A C 1
ATOM 842 O O . PHE A 1 110 ? -2.847 -3.507 7.369 1.00 98.81 110 PHE A O 1
ATOM 849 N N . ALA A 1 111 ? -4.227 -4.500 8.825 1.00 98.69 111 ALA A N 1
ATOM 850 C CA . ALA A 1 111 ? -4.636 -5.565 7.915 1.00 98.69 111 ALA A CA 1
ATOM 851 C C . ALA A 1 111 ? -5.322 -5.025 6.645 1.00 98.69 111 ALA A C 1
ATOM 853 O O . ALA A 1 111 ? -5.015 -5.471 5.536 1.00 98.69 111 ALA A O 1
ATOM 854 N N . LEU A 1 112 ? -6.204 -4.028 6.779 1.00 98.62 112 LEU A N 1
ATOM 855 C CA . LEU A 1 112 ? -6.850 -3.357 5.645 1.00 98.62 112 LEU A CA 1
ATOM 856 C C . LEU A 1 112 ? -5.848 -2.570 4.792 1.00 98.62 112 LEU A C 1
ATOM 858 O O . LEU A 1 112 ? -5.956 -2.574 3.565 1.00 98.62 112 LEU A O 1
ATOM 862 N N . GLY A 1 113 ? -4.841 -1.956 5.415 1.00 98.25 113 GLY A N 1
ATOM 863 C CA . GLY A 1 113 ? -3.720 -1.338 4.714 1.00 98.25 113 GLY A CA 1
ATOM 864 C C . GLY A 1 113 ? -2.960 -2.344 3.848 1.00 98.25 113 GLY A C 1
ATOM 865 O O . GLY A 1 113 ? -2.769 -2.122 2.649 1.00 9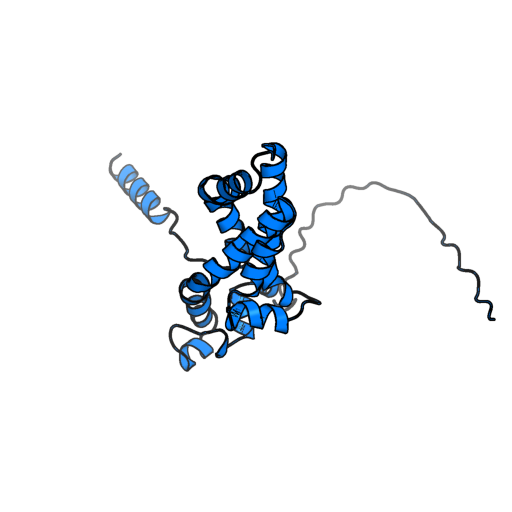8.25 113 GLY A O 1
ATOM 866 N N . ALA A 1 114 ? -2.599 -3.491 4.428 1.00 97.94 114 ALA A N 1
ATOM 867 C CA . ALA A 1 114 ? -1.915 -4.571 3.719 1.00 97.94 114 ALA A CA 1
ATOM 868 C C . ALA A 1 114 ? -2.779 -5.159 2.589 1.00 97.94 114 ALA A C 1
ATOM 870 O O . ALA A 1 114 ? -2.273 -5.446 1.501 1.00 97.94 114 ALA A O 1
ATOM 871 N N . LEU A 1 115 ? -4.093 -5.294 2.797 1.00 97.56 115 LEU A N 1
ATOM 872 C CA . LEU A 1 115 ? -5.034 -5.676 1.741 1.00 97.56 115 LEU A CA 1
ATOM 873 C C . LEU A 1 115 ? -5.052 -4.647 0.603 1.00 97.56 115 LEU A C 1
ATOM 875 O O . LEU A 1 115 ? -5.029 -5.029 -0.569 1.00 97.56 115 LEU A O 1
ATOM 879 N N . GLY A 1 116 ? -5.060 -3.355 0.936 1.00 96.12 116 GLY A N 1
ATOM 880 C CA . GLY A 1 116 ? -4.996 -2.264 -0.033 1.00 96.12 116 GLY A CA 1
ATOM 881 C C . GLY A 1 116 ? -3.747 -2.346 -0.909 1.00 96.12 116 GLY A C 1
ATOM 882 O O . GLY A 1 116 ? -3.849 -2.248 -2.132 1.00 96.12 116 GLY A O 1
ATOM 883 N N . HIS A 1 117 ? -2.586 -2.613 -0.310 1.00 95.69 117 HIS A N 1
ATOM 884 C CA . HIS A 1 117 ? -1.345 -2.862 -1.044 1.00 95.69 117 HIS A CA 1
ATOM 885 C C . HIS A 1 117 ? -1.470 -4.072 -1.981 1.00 95.69 117 HIS A C 1
ATOM 887 O O . HIS A 1 117 ? -1.225 -3.952 -3.181 1.00 95.69 117 HIS A O 1
ATOM 893 N N . TYR A 1 118 ? -1.918 -5.219 -1.458 1.00 95.25 118 TYR A N 1
ATOM 894 C CA . TYR A 1 118 ? -2.105 -6.447 -2.238 1.00 95.25 118 TYR A CA 1
ATOM 895 C C . TYR A 1 118 ? -3.004 -6.226 -3.466 1.00 95.25 118 TYR A C 1
ATOM 897 O O . TYR A 1 118 ? -2.673 -6.637 -4.581 1.00 95.25 118 TYR A O 1
ATOM 905 N N . ALA A 1 119 ? -4.138 -5.549 -3.275 1.00 94.00 119 ALA A N 1
ATOM 906 C CA . ALA A 1 119 ? -5.076 -5.250 -4.349 1.00 94.00 119 ALA A CA 1
ATOM 907 C C . ALA A 1 119 ? -4.488 -4.263 -5.368 1.00 94.00 119 ALA A C 1
ATOM 909 O O . ALA A 1 119 ? -4.634 -4.462 -6.579 1.00 94.00 119 ALA A O 1
ATOM 910 N N . ALA A 1 120 ? -3.798 -3.223 -4.893 1.00 92.06 120 ALA A N 1
ATOM 911 C CA . ALA A 1 120 ? -3.173 -2.226 -5.749 1.00 92.06 120 ALA A CA 1
ATOM 912 C C . ALA A 1 120 ? -2.123 -2.870 -6.661 1.00 92.06 120 ALA A C 1
ATOM 914 O O . ALA A 1 120 ? -2.186 -2.693 -7.877 1.00 92.06 120 ALA A O 1
ATOM 915 N N . ASP A 1 121 ? -1.248 -3.721 -6.129 1.00 91.62 121 ASP A N 1
ATOM 916 C CA . ASP A 1 121 ? -0.148 -4.324 -6.889 1.00 91.62 121 ASP A CA 1
ATOM 917 C C . ASP A 1 121 ? -0.568 -5.330 -7.955 1.00 91.62 121 ASP A C 1
ATOM 919 O O . ASP A 1 121 ? 0.165 -5.582 -8.927 1.00 91.62 121 ASP A O 1
ATOM 923 N N . ASN A 1 122 ? -1.774 -5.875 -7.829 1.00 87.50 122 ASN A N 1
ATOM 924 C CA . ASN A 1 122 ? -2.375 -6.700 -8.868 1.00 87.50 122 ASN A CA 1
ATOM 925 C C . ASN A 1 122 ? -2.643 -5.922 -10.160 1.00 87.50 122 ASN A C 1
ATOM 927 O O . ASN A 1 122 ? -2.552 -6.500 -11.243 1.00 87.50 122 ASN A O 1
ATOM 931 N N . SER A 1 123 ? -2.883 -4.615 -10.071 1.00 85.69 123 SER A N 1
ATOM 932 C CA . SER A 1 123 ? -3.142 -3.751 -11.231 1.00 85.69 123 SER A CA 1
ATOM 933 C C . SER A 1 123 ? -2.005 -2.758 -11.510 1.00 85.69 123 SER A C 1
ATOM 935 O O . SER A 1 123 ? -1.635 -2.537 -12.667 1.00 85.69 123 SER A O 1
ATOM 937 N N . GLY A 1 124 ? -1.380 -2.226 -10.461 1.00 86.88 124 GLY A N 1
ATOM 938 C CA . GLY A 1 124 ? -0.325 -1.220 -10.503 1.00 86.88 124 GLY A CA 1
ATOM 939 C C . GLY A 1 124 ? 0.957 -1.692 -11.175 1.00 86.88 124 GLY A C 1
ATOM 940 O O . GLY A 1 124 ? 1.501 -0.977 -12.020 1.00 86.88 124 GLY A O 1
ATOM 941 N N . HIS A 1 125 ? 1.407 -2.924 -10.911 1.00 89.50 125 HIS A N 1
ATOM 942 C CA . HIS A 1 125 ? 2.600 -3.464 -11.573 1.00 89.50 125 HIS A CA 1
ATOM 943 C C . HIS A 1 125 ? 2.416 -3.583 -13.096 1.00 89.50 125 HIS A C 1
ATOM 945 O O . HIS A 1 125 ? 3.242 -3.030 -13.830 1.00 89.50 125 HIS A O 1
ATOM 951 N N . PRO A 1 126 ? 1.358 -4.240 -13.622 1.00 88.88 126 PRO A N 1
ATOM 952 C CA . PRO A 1 126 ? 1.128 -4.294 -15.066 1.00 88.88 126 PRO A CA 1
ATOM 953 C C . PRO A 1 126 ? 0.947 -2.922 -15.726 1.00 88.88 126 PRO A C 1
ATOM 955 O O . PRO A 1 126 ? 1.440 -2.708 -16.838 1.00 88.88 126 PRO A O 1
ATOM 958 N N . MET A 1 127 ? 0.232 -2.001 -15.074 1.00 87.50 127 MET A N 1
ATOM 959 C CA . MET A 1 127 ? -0.167 -0.728 -15.682 1.00 87.50 127 MET A CA 1
ATOM 960 C C . MET A 1 127 ? 0.886 0.373 -15.550 1.00 87.50 127 MET A C 1
ATOM 962 O O . MET A 1 127 ? 1.022 1.182 -16.471 1.00 87.50 127 MET A O 1
ATOM 966 N N . GLY A 1 128 ? 1.618 0.397 -14.438 1.00 87.94 128 GLY A N 1
ATOM 967 C CA . GLY A 1 128 ? 2.628 1.394 -14.104 1.00 87.94 128 GLY A CA 1
ATOM 968 C C . GLY A 1 128 ? 4.041 0.848 -14.270 1.00 87.94 128 GLY A C 1
ATOM 969 O O . GLY A 1 128 ? 4.711 1.140 -15.265 1.00 87.94 128 GLY A O 1
ATOM 970 N N . VAL A 1 129 ? 4.505 0.042 -13.309 1.00 89.56 129 VAL A N 1
ATOM 971 C CA . VAL A 1 129 ? 5.935 -0.304 -13.184 1.00 89.56 129 VAL A CA 1
ATOM 972 C C . VAL A 1 129 ? 6.453 -1.073 -14.399 1.00 89.56 129 VAL A C 1
ATOM 974 O O . VAL A 1 129 ? 7.469 -0.687 -14.982 1.00 89.56 129 VAL A O 1
ATOM 977 N N . ASN A 1 130 ? 5.724 -2.090 -14.867 1.00 92.25 130 ASN A N 1
ATOM 978 C CA . ASN A 1 130 ? 6.149 -2.909 -16.005 1.00 92.25 130 ASN A CA 1
ATOM 979 C C . ASN A 1 130 ? 6.303 -2.082 -17.289 1.00 92.25 130 ASN A C 1
ATOM 981 O O . ASN A 1 130 ? 7.132 -2.409 -18.136 1.00 92.25 130 ASN A O 1
ATOM 985 N N . ARG A 1 131 ? 5.533 -0.997 -17.437 1.00 92.00 131 ARG A N 1
ATOM 986 C CA . ARG A 1 131 ? 5.629 -0.070 -18.574 1.00 92.00 131 ARG A CA 1
ATOM 987 C C . ARG A 1 131 ? 6.692 1.004 -18.370 1.00 92.00 131 ARG A C 1
ATOM 989 O O . ARG A 1 131 ? 7.299 1.444 -19.342 1.00 92.00 131 ARG A O 1
ATOM 996 N N . ALA A 1 132 ? 6.951 1.406 -17.130 1.00 90.69 132 ALA A N 1
ATOM 997 C CA . ALA A 1 132 ? 7.962 2.404 -16.797 1.00 90.69 132 ALA A CA 1
ATOM 998 C C . ALA A 1 132 ? 9.400 1.863 -16.914 1.00 90.69 132 ALA A C 1
ATOM 1000 O O . ALA A 1 132 ? 10.286 2.574 -17.394 1.00 90.69 132 ALA A O 1
ATOM 1001 N N . VAL A 1 133 ? 9.642 0.592 -16.569 1.00 92.81 133 VAL A N 1
ATOM 1002 C CA . VAL A 1 133 ? 10.966 -0.054 -16.685 1.00 92.81 133 VAL A CA 1
ATOM 1003 C C . VAL A 1 133 ? 11.592 0.094 -18.085 1.00 92.81 133 VAL A C 1
ATOM 1005 O O . VAL A 1 133 ? 12.697 0.635 -18.177 1.00 92.81 133 VAL A O 1
ATOM 1008 N N . PRO A 1 134 ? 10.946 -0.299 -19.199 1.00 93.69 134 PRO A N 1
ATOM 1009 C CA . PRO A 1 134 ? 11.548 -0.166 -20.529 1.00 93.69 134 PRO A CA 1
ATOM 1010 C C . PRO A 1 134 ? 11.716 1.293 -20.989 1.00 93.69 134 PRO A C 1
ATOM 1012 O O . PRO A 1 134 ? 12.541 1.564 -21.862 1.00 93.69 134 PRO A O 1
ATOM 1015 N N . LEU A 1 135 ? 10.985 2.252 -20.407 1.00 91.31 135 LEU A N 1
ATOM 1016 C CA . LEU A 1 135 ? 11.199 3.680 -20.676 1.00 91.31 135 LEU A CA 1
ATOM 1017 C C . LEU A 1 135 ? 12.498 4.186 -20.036 1.00 91.31 135 LEU A C 1
ATOM 1019 O O . LEU A 1 135 ? 13.202 4.997 -20.633 1.00 91.31 135 LEU A O 1
ATOM 1023 N N . MET A 1 136 ? 12.838 3.684 -18.846 1.00 90.38 136 MET A N 1
ATOM 1024 C CA . MET A 1 136 ? 14.053 4.067 -18.119 1.00 90.38 136 MET A CA 1
ATOM 1025 C C . MET A 1 136 ? 15.292 3.263 -18.537 1.00 90.38 136 MET A C 1
ATOM 1027 O O . MET A 1 136 ? 16.418 3.740 -18.378 1.00 90.38 136 MET A O 1
ATOM 1031 N N . TYR A 1 137 ? 15.109 2.058 -19.085 1.00 94.06 137 TYR A N 1
ATOM 1032 C CA . TYR A 1 137 ? 16.192 1.138 -19.435 1.00 94.06 137 TYR A CA 1
ATOM 1033 C C . TYR A 1 137 ? 16.090 0.663 -20.901 1.00 94.06 137 TYR A C 1
ATOM 1035 O O . TYR A 1 137 ? 15.567 -0.422 -21.163 1.00 94.06 137 TYR A O 1
ATOM 1043 N N . PRO A 1 138 ? 16.661 1.407 -21.873 1.00 94.56 138 PRO A N 1
ATOM 1044 C CA . PRO A 1 138 ? 16.532 1.104 -23.305 1.00 94.56 138 PRO A CA 1
ATOM 1045 C C . PRO A 1 138 ? 17.027 -0.286 -23.727 1.00 94.56 138 PRO A C 1
ATOM 1047 O O . PRO A 1 138 ? 16.489 -0.866 -24.663 1.00 94.56 138 PRO A O 1
ATOM 1050 N N . LYS A 1 139 ? 18.027 -0.843 -23.028 1.00 96.06 139 LYS A N 1
ATOM 1051 C CA . LYS A 1 139 ? 18.509 -2.210 -23.288 1.00 96.06 139 LYS A CA 1
ATOM 1052 C C . LYS A 1 139 ? 17.438 -3.260 -22.981 1.00 96.06 139 LYS A C 1
ATOM 1054 O O . LYS A 1 139 ? 17.210 -4.136 -23.800 1.00 96.06 139 LYS A O 1
ATOM 1059 N N . LEU A 1 140 ? 16.732 -3.110 -21.857 1.00 95.94 140 LEU A N 1
ATOM 1060 C CA . LEU A 1 140 ? 15.623 -3.998 -21.498 1.00 95.94 140 LEU A CA 1
ATOM 1061 C C . LEU A 1 140 ? 14.438 -3.826 -22.451 1.00 95.94 140 LEU A C 1
ATOM 1063 O O . LEU A 1 140 ? 13.771 -4.801 -22.769 1.00 95.94 140 LEU A O 1
ATOM 1067 N N . LYS A 1 141 ? 14.208 -2.609 -22.962 1.00 96.31 141 LYS A N 1
ATOM 1068 C CA . LYS A 1 141 ? 13.213 -2.377 -24.017 1.00 96.31 141 LYS A CA 1
ATOM 1069 C C . LYS A 1 141 ? 13.554 -3.111 -25.313 1.00 96.31 141 LYS A C 1
ATOM 1071 O O . LYS A 1 141 ? 12.660 -3.653 -25.951 1.00 96.31 141 LYS A O 1
ATOM 1076 N N . ALA A 1 142 ? 14.825 -3.106 -25.712 1.00 96.50 142 ALA A N 1
ATOM 1077 C CA . ALA A 1 142 ? 15.273 -3.818 -26.907 1.00 96.50 142 ALA A CA 1
ATOM 1078 C C . ALA A 1 142 ? 15.137 -5.344 -26.759 1.00 96.50 142 ALA A C 1
ATOM 1080 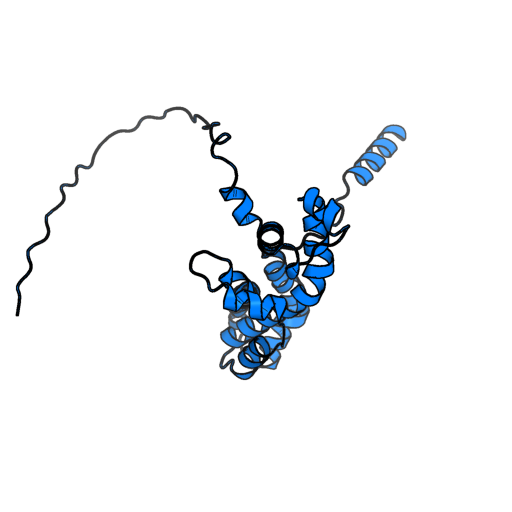O O . ALA A 1 142 ? 14.856 -6.020 -27.740 1.00 96.50 142 ALA A O 1
ATOM 1081 N N . GLU A 1 143 ? 15.314 -5.864 -25.544 1.00 96.94 143 GLU A N 1
ATOM 1082 C CA . GLU A 1 143 ? 15.273 -7.299 -25.246 1.00 96.94 143 GLU A CA 1
ATOM 1083 C C . GLU A 1 143 ? 13.848 -7.837 -25.025 1.00 96.94 143 GLU A C 1
ATOM 1085 O O . GLU A 1 143 ? 13.487 -8.872 -25.574 1.00 96.94 143 GLU A O 1
ATOM 1090 N N . PHE A 1 144 ? 13.021 -7.125 -24.253 1.00 95.94 144 PHE A N 1
ATOM 1091 C CA . PHE A 1 144 ? 11.716 -7.612 -23.779 1.00 95.94 144 PHE A CA 1
ATOM 1092 C C . PHE A 1 144 ? 10.519 -6.792 -24.290 1.00 95.94 144 PHE A C 1
ATOM 1094 O O . PHE A 1 144 ? 9.368 -7.149 -24.045 1.00 95.94 144 PHE A O 1
ATOM 1101 N N . GLY A 1 145 ? 10.757 -5.696 -25.017 1.00 94.81 145 GLY A N 1
ATOM 1102 C CA . GLY A 1 145 ? 9.709 -4.865 -25.606 1.00 94.81 145 GLY A CA 1
ATOM 1103 C C . GLY A 1 145 ? 9.155 -3.786 -24.669 1.00 94.81 145 GLY A C 1
ATOM 1104 O O . GLY A 1 145 ? 9.869 -3.169 -23.880 1.00 94.81 145 GLY A O 1
ATOM 1105 N N . SER A 1 146 ? 7.865 -3.474 -24.813 1.00 94.06 146 SER A N 1
ATOM 1106 C CA . SER A 1 146 ? 7.213 -2.338 -24.138 1.00 94.06 146 SER A CA 1
ATOM 1107 C C . SER A 1 146 ? 6.742 -2.618 -22.710 1.00 94.06 146 SER A C 1
ATOM 1109 O O . SER A 1 146 ? 6.221 -1.710 -22.063 1.00 94.06 146 SER A O 1
ATOM 1111 N N . ALA A 1 147 ? 6.896 -3.847 -22.224 1.00 94.31 147 ALA A N 1
ATOM 1112 C CA . ALA A 1 147 ? 6.588 -4.226 -20.855 1.00 94.31 147 ALA A CA 1
ATOM 1113 C C . ALA A 1 147 ? 7.678 -5.165 -20.335 1.00 94.31 147 ALA A C 1
ATOM 1115 O O . ALA A 1 147 ? 7.984 -6.164 -20.977 1.00 94.31 147 ALA A O 1
ATOM 1116 N N . VAL A 1 148 ? 8.252 -4.835 -19.181 1.00 93.75 148 VAL A N 1
ATOM 1117 C CA . VAL A 1 148 ? 9.287 -5.638 -18.524 1.00 93.75 148 VAL A CA 1
ATOM 1118 C C . VAL A 1 148 ? 8.796 -6.004 -17.133 1.00 93.75 148 VAL A C 1
ATOM 1120 O O . VAL A 1 148 ? 8.581 -5.125 -16.301 1.00 93.75 148 VAL A O 1
ATOM 1123 N N . THR A 1 149 ? 8.593 -7.291 -16.879 1.00 91.75 149 THR A N 1
ATOM 1124 C CA . THR A 1 149 ? 8.113 -7.789 -15.586 1.00 91.75 149 THR A CA 1
ATOM 1125 C C . THR A 1 149 ? 9.252 -7.902 -14.577 1.00 91.75 149 THR A C 1
ATOM 1127 O O . THR A 1 149 ? 10.436 -7.885 -14.927 1.00 91.75 149 THR A O 1
ATOM 1130 N N . TYR A 1 150 ? 8.904 -8.067 -13.300 1.00 88.06 150 TYR A N 1
ATOM 1131 C CA . TYR A 1 150 ? 9.902 -8.327 -12.267 1.00 88.06 150 TYR A CA 1
ATOM 1132 C C . TYR A 1 150 ? 10.735 -9.570 -12.570 1.00 88.06 150 TYR A C 1
ATOM 1134 O O . TYR A 1 150 ? 11.953 -9.510 -12.468 1.00 88.06 150 TYR A O 1
ATOM 1142 N N . GLY A 1 151 ? 10.109 -10.663 -13.025 1.00 88.88 151 GLY A N 1
ATOM 1143 C CA . GLY A 1 151 ? 10.815 -11.902 -13.366 1.00 88.88 151 GLY A CA 1
ATOM 1144 C C . GLY A 1 151 ? 11.891 -11.728 -14.445 1.00 88.88 151 GLY A C 1
ATOM 1145 O O . GLY A 1 151 ? 12.870 -12.466 -14.452 1.00 88.88 151 GLY A O 1
ATOM 1146 N N . GLN A 1 152 ? 11.752 -10.725 -15.317 1.00 92.94 152 GLN A N 1
ATOM 1147 C CA . GLN A 1 152 ? 12.741 -10.401 -16.349 1.00 92.94 152 GLN A CA 1
ATOM 1148 C C . GLN A 1 152 ? 13.864 -9.496 -15.826 1.00 92.94 152 GLN A C 1
ATOM 1150 O O . GLN A 1 152 ? 15.018 -9.651 -16.221 1.00 92.94 152 GLN A O 1
ATOM 1155 N N . ALA A 1 153 ? 13.557 -8.538 -14.944 1.00 91.50 153 ALA A N 1
ATOM 1156 C CA . ALA A 1 153 ? 14.551 -7.581 -14.452 1.00 91.50 153 ALA A CA 1
ATOM 1157 C C . ALA A 1 153 ? 14.335 -7.151 -12.984 1.00 91.50 153 ALA A C 1
ATOM 1159 O O . ALA A 1 153 ? 14.118 -5.959 -12.732 1.00 91.50 153 ALA A O 1
ATOM 1160 N N . PRO A 1 154 ? 14.510 -8.051 -11.993 1.00 88.50 154 PRO A N 1
ATOM 1161 C CA . PRO A 1 154 ? 14.110 -7.820 -10.598 1.00 88.50 154 PRO A CA 1
ATOM 1162 C C . PRO A 1 154 ? 14.677 -6.529 -10.001 1.00 88.50 154 PRO A C 1
ATOM 1164 O O . PRO A 1 154 ? 13.965 -5.660 -9.511 1.00 88.50 154 PRO A O 1
ATOM 1167 N N . LYS A 1 155 ? 15.995 -6.338 -10.141 1.00 87.88 155 LYS A N 1
ATOM 1168 C CA . LYS A 1 155 ? 16.691 -5.156 -9.612 1.00 87.88 155 LYS A CA 1
ATOM 1169 C C . LYS A 1 155 ? 16.211 -3.857 -10.251 1.00 87.88 155 LYS A C 1
ATOM 1171 O O . LYS A 1 155 ? 16.188 -2.829 -9.590 1.00 87.88 155 LYS A O 1
ATOM 1176 N N . LYS A 1 156 ? 15.918 -3.861 -11.554 1.00 90.44 156 LYS A N 1
ATOM 1177 C CA . LYS A 1 156 ? 15.486 -2.643 -12.258 1.00 90.44 156 LYS A CA 1
ATOM 1178 C C . LYS A 1 156 ? 14.044 -2.313 -11.936 1.00 90.44 156 LYS A C 1
ATOM 1180 O O . LYS A 1 156 ? 13.734 -1.138 -11.814 1.00 90.44 156 LYS A O 1
ATOM 1185 N N . HIS A 1 157 ? 13.230 -3.341 -11.763 1.00 88.38 157 HIS A N 1
ATOM 1186 C CA . HIS A 1 157 ? 11.838 -3.245 -11.374 1.00 88.38 157 HIS A CA 1
ATOM 1187 C C . HIS A 1 157 ? 11.687 -2.552 -10.005 1.00 88.38 157 HIS A C 1
ATOM 1189 O O . HIS A 1 157 ? 11.128 -1.458 -9.954 1.00 88.38 157 HIS A O 1
ATOM 1195 N N . VAL A 1 158 ? 12.384 -3.039 -8.968 1.00 84.94 158 VAL A N 1
ATOM 1196 C CA . VAL A 1 158 ? 12.404 -2.398 -7.630 1.00 84.94 158 VAL A CA 1
ATOM 1197 C C . VAL A 1 158 ? 12.902 -0.950 -7.681 1.00 84.94 158 VAL A C 1
ATOM 1199 O O . VAL A 1 158 ? 12.380 -0.083 -6.990 1.00 84.94 158 VAL A O 1
ATOM 1202 N N . LEU A 1 159 ? 13.905 -0.640 -8.512 1.00 85.25 159 LEU A N 1
ATOM 1203 C CA . LEU A 1 159 ? 14.413 0.736 -8.639 1.00 85.25 159 LEU A CA 1
ATOM 1204 C C . LEU A 1 159 ? 13.392 1.710 -9.252 1.00 85.25 159 LEU A C 1
ATOM 1206 O O . LEU A 1 159 ? 13.508 2.913 -9.019 1.00 85.25 159 LEU A O 1
ATOM 1210 N N . VAL A 1 160 ? 12.462 1.223 -10.077 1.00 86.31 160 VAL A N 1
ATOM 1211 C CA . VAL A 1 160 ? 11.415 2.050 -10.702 1.00 86.31 160 VAL A CA 1
ATOM 1212 C C . VAL A 1 160 ? 10.262 2.294 -9.737 1.00 86.31 160 VAL A C 1
ATOM 1214 O O . VAL A 1 160 ? 9.764 3.412 -9.673 1.00 86.31 160 VAL A O 1
ATOM 1217 N N . GLU A 1 161 ? 9.879 1.273 -8.980 1.00 82.00 161 GLU A N 1
ATOM 1218 C CA . GLU A 1 161 ? 8.828 1.331 -7.960 1.00 82.00 161 GLU A CA 1
ATOM 1219 C C . GLU A 1 161 ? 9.246 2.119 -6.712 1.00 82.00 161 GLU A C 1
ATOM 1221 O O . GLU A 1 161 ? 8.486 2.933 -6.187 1.00 82.00 161 GLU A O 1
ATOM 1226 N N . SER A 1 162 ? 10.506 1.952 -6.303 1.00 75.19 162 SER A N 1
ATOM 1227 C CA . SER A 1 162 ? 11.099 2.554 -5.105 1.00 75.19 162 SER A CA 1
ATOM 1228 C C . SER A 1 162 ? 12.269 3.490 -5.452 1.00 75.19 162 SER A C 1
ATOM 1230 O O . SER A 1 162 ? 13.410 3.274 -5.013 1.00 75.19 162 SER A O 1
ATOM 1232 N N . PRO A 1 163 ? 12.041 4.575 -6.221 1.00 59.00 163 PRO A N 1
ATOM 1233 C CA . PRO A 1 163 ? 13.102 5.444 -6.736 1.00 59.00 163 PRO A CA 1
ATOM 1234 C C . PRO A 1 163 ? 13.833 6.253 -5.650 1.00 59.00 163 PRO A C 1
ATOM 1236 O O . PRO A 1 163 ? 14.828 6.920 -5.942 1.00 59.00 163 PRO A O 1
ATOM 1239 N N . SER A 1 164 ? 13.433 6.167 -4.377 1.00 49.69 164 SER A N 1
ATOM 1240 C CA . SER A 1 164 ? 14.205 6.694 -3.239 1.00 49.69 164 SER A CA 1
ATOM 1241 C C . SER A 1 164 ? 15.635 6.116 -3.185 1.00 49.69 164 SER A C 1
ATOM 1243 O O . SER A 1 164 ? 16.583 6.811 -2.801 1.00 49.69 164 SER A O 1
ATOM 1245 N N . THR A 1 165 ? 15.833 4.895 -3.691 1.00 44.78 165 THR A N 1
ATOM 1246 C CA . THR A 1 165 ? 17.151 4.270 -3.911 1.00 44.78 165 THR A CA 1
ATOM 1247 C C . THR A 1 165 ? 17.939 4.897 -5.075 1.00 44.78 165 THR A C 1
ATOM 1249 O O . THR A 1 165 ? 19.176 4.939 -5.045 1.00 44.78 165 THR A O 1
ATOM 1252 N N . TRP A 1 166 ? 17.263 5.481 -6.071 1.00 31.42 166 TRP A N 1
ATOM 1253 C CA . TRP A 1 166 ? 17.882 6.226 -7.177 1.00 31.42 166 TRP A CA 1
ATOM 1254 C C . TRP A 1 166 ? 18.551 7.519 -6.691 1.00 31.42 166 TRP A C 1
ATOM 1256 O O . TRP A 1 166 ? 19.623 7.897 -7.168 1.00 31.42 166 TRP A O 1
ATOM 1266 N N . CYS A 1 167 ? 17.988 8.167 -5.665 1.00 33.47 167 CYS A N 1
ATOM 1267 C CA . CYS A 1 167 ? 18.566 9.384 -5.087 1.00 33.47 167 CYS A CA 1
ATOM 1268 C C . CYS A 1 167 ? 19.912 9.130 -4.368 1.00 33.47 167 CYS A C 1
ATOM 1270 O O . CYS A 1 167 ? 20.748 10.031 -4.294 1.00 33.47 167 CYS A O 1
ATOM 1272 N N . ARG A 1 168 ? 20.181 7.895 -3.906 1.00 35.06 168 ARG A N 1
ATOM 1273 C CA . ARG A 1 168 ? 21.464 7.510 -3.271 1.00 35.06 168 ARG A CA 1
ATOM 1274 C C . ARG A 1 168 ? 22.469 6.827 -4.198 1.00 35.06 168 ARG A C 1
ATOM 1276 O O . ARG A 1 168 ? 23.637 6.744 -3.837 1.00 35.06 168 ARG A O 1
ATOM 1283 N N . SER A 1 169 ? 22.055 6.369 -5.377 1.00 32.97 169 SER A N 1
ATOM 1284 C CA . SER A 1 169 ? 22.925 5.650 -6.323 1.00 32.97 169 SER A CA 1
ATOM 1285 C C . SER A 1 169 ? 23.510 6.529 -7.438 1.00 32.97 169 SER A C 1
ATOM 1287 O O . SER A 1 169 ? 24.256 6.034 -8.286 1.00 32.97 169 SER A O 1
ATOM 1289 N N . ARG A 1 170 ? 23.259 7.850 -7.433 1.00 32.16 170 ARG A N 1
ATOM 1290 C CA . ARG A 1 170 ? 23.984 8.780 -8.317 1.00 32.16 170 ARG A CA 1
ATOM 1291 C C . ARG A 1 170 ? 25.462 8.842 -7.889 1.00 32.16 170 ARG A C 1
ATOM 1293 O O . ARG A 1 170 ? 25.727 9.079 -6.710 1.00 32.16 170 ARG A O 1
ATOM 1300 N N . PRO A 1 171 ? 26.432 8.692 -8.814 1.00 37.88 171 PRO A N 1
ATOM 1301 C CA . PRO A 1 171 ? 27.845 8.876 -8.497 1.00 37.88 171 PRO A CA 1
ATOM 1302 C C . PRO A 1 171 ? 28.058 10.238 -7.829 1.00 37.88 171 PRO A C 1
ATOM 1304 O O . PRO A 1 171 ? 27.491 11.235 -8.278 1.00 37.88 171 PRO A O 1
ATOM 1307 N N . ALA A 1 172 ? 28.909 10.302 -6.801 1.00 44.44 172 ALA A N 1
ATOM 1308 C CA . ALA A 1 172 ? 29.160 11.472 -5.945 1.00 44.44 172 ALA A CA 1
ATOM 1309 C C . ALA A 1 172 ? 29.613 12.769 -6.666 1.00 44.44 172 ALA A C 1
ATOM 1311 O O . ALA A 1 172 ? 29.879 13.790 -6.031 1.00 44.44 172 ALA A O 1
ATOM 1312 N N . ARG A 1 173 ? 29.697 12.767 -7.998 1.00 42.78 173 ARG A N 1
ATOM 1313 C CA . ARG A 1 173 ? 30.318 13.807 -8.816 1.00 42.78 173 ARG A CA 1
ATOM 1314 C C . ARG A 1 173 ? 29.474 15.077 -9.003 1.00 42.78 173 ARG A C 1
ATOM 1316 O O . ARG A 1 173 ? 29.999 16.062 -9.505 1.00 42.78 173 ARG A O 1
ATOM 1323 N N . THR A 1 174 ? 28.215 15.121 -8.565 1.00 42.16 174 THR A N 1
ATOM 1324 C CA . THR A 1 174 ? 27.377 16.339 -8.671 1.00 42.16 174 THR A CA 1
ATOM 1325 C C . THR A 1 174 ? 27.077 17.035 -7.342 1.00 42.16 174 THR A C 1
ATOM 1327 O O . THR A 1 174 ? 26.406 18.066 -7.330 1.00 42.16 174 THR A O 1
ATOM 1330 N N . ARG A 1 175 ? 27.628 16.572 -6.210 1.00 44.97 175 ARG A N 1
ATOM 1331 C CA . ARG A 1 175 ? 27.397 17.202 -4.896 1.00 44.97 175 ARG A CA 1
ATOM 1332 C C . ARG A 1 175 ? 28.425 18.295 -4.572 1.00 44.97 175 ARG A C 1
ATOM 1334 O O . ARG A 1 175 ? 29.089 18.252 -3.544 1.00 44.97 175 ARG A O 1
ATOM 1341 N N . ARG A 1 176 ? 28.552 19.306 -5.436 1.00 42.28 176 ARG A N 1
ATOM 1342 C CA . ARG A 1 176 ? 29.202 20.587 -5.092 1.00 42.28 176 ARG A CA 1
ATOM 1343 C C . ARG A 1 176 ? 28.466 21.767 -5.723 1.00 42.28 176 ARG A C 1
ATOM 1345 O O . ARG A 1 176 ? 28.942 22.389 -6.660 1.00 42.28 176 ARG A O 1
ATOM 1352 N N . ARG A 1 177 ? 27.333 22.132 -5.127 1.00 36.72 177 ARG A N 1
ATOM 1353 C CA . ARG A 1 177 ? 26.965 23.542 -4.946 1.00 36.72 177 ARG A CA 1
ATOM 1354 C C . ARG A 1 177 ? 26.556 23.714 -3.491 1.00 36.72 177 ARG A C 1
ATOM 1356 O O . ARG A 1 177 ? 25.406 23.533 -3.114 1.00 36.72 177 ARG A O 1
ATOM 1363 N N . ARG A 1 178 ? 27.568 23.953 -2.655 1.00 33.53 178 ARG A N 1
ATOM 1364 C CA . ARG A 1 178 ? 27.395 24.447 -1.291 1.00 33.53 178 ARG A CA 1
ATOM 1365 C C . ARG A 1 178 ? 26.883 25.879 -1.433 1.00 33.53 178 ARG A C 1
ATOM 1367 O O . ARG A 1 178 ? 27.596 26.717 -1.973 1.00 33.53 178 ARG A O 1
ATOM 1374 N N . ILE A 1 179 ? 25.651 26.126 -0.999 1.00 34.59 179 ILE A N 1
ATOM 1375 C CA . ILE A 1 179 ? 25.138 27.477 -0.774 1.00 34.59 179 ILE A CA 1
ATOM 1376 C C . ILE A 1 179 ? 25.989 28.058 0.358 1.00 34.59 179 ILE A C 1
ATOM 1378 O O . ILE A 1 179 ? 25.932 27.595 1.495 1.00 34.59 179 ILE A O 1
ATOM 1382 N N . THR A 1 180 ? 26.865 29.000 0.025 1.00 32.66 180 THR A N 1
ATOM 1383 C CA . THR A 1 180 ? 27.575 29.830 0.996 1.00 32.66 180 THR A CA 1
ATOM 1384 C C . THR A 1 180 ? 26.595 30.877 1.509 1.00 32.66 180 THR A C 1
ATOM 1386 O O . THR A 1 180 ? 26.397 31.902 0.865 1.00 32.66 180 THR A O 1
ATOM 1389 N N . ALA A 1 181 ? 25.957 30.599 2.646 1.00 32.75 181 ALA A N 1
ATOM 1390 C CA . ALA A 1 181 ? 25.340 31.638 3.457 1.00 32.75 181 ALA A CA 1
ATOM 1391 C C . ALA A 1 181 ? 26.441 32.308 4.289 1.00 32.75 181 ALA A C 1
ATOM 1393 O O . ALA A 1 181 ? 27.265 31.649 4.926 1.00 32.75 181 ALA A O 1
ATOM 1394 N N . THR A 1 182 ? 26.475 33.626 4.181 1.00 32.94 182 THR A N 1
ATOM 1395 C CA . THR A 1 182 ? 27.413 34.566 4.781 1.00 32.94 182 THR A CA 1
ATOM 1396 C C . THR A 1 182 ? 27.508 34.449 6.300 1.00 32.94 182 THR A C 1
ATOM 1398 O O . THR A 1 182 ? 26.531 34.219 7.007 1.00 32.94 182 THR A O 1
ATOM 1401 N N . SER A 1 183 ? 28.735 34.644 6.774 1.00 32.53 183 SER A N 1
ATOM 1402 C CA . SER A 1 183 ? 29.181 34.692 8.161 1.00 32.53 183 SER A CA 1
ATOM 1403 C C . SER A 1 183 ? 28.413 35.697 9.024 1.00 32.53 183 SER A C 1
ATOM 1405 O O . SER A 1 183 ? 28.402 36.889 8.725 1.00 32.53 183 SER A O 1
ATOM 1407 N N . GLY A 1 184 ? 27.892 35.224 10.155 1.00 29.23 184 GLY A N 1
ATOM 1408 C CA . GLY A 1 184 ? 27.516 36.032 11.312 1.00 29.23 184 GLY A CA 1
ATOM 1409 C C . GLY A 1 184 ? 28.146 35.416 12.556 1.00 29.23 184 GLY A C 1
ATOM 1410 O O . GLY A 1 184 ? 27.846 34.283 12.920 1.00 29.23 184 GLY A O 1
ATOM 1411 N N . SER A 1 185 ? 29.089 36.136 13.150 1.00 33.50 185 SER A N 1
ATOM 1412 C CA . SER A 1 185 ? 29.853 35.745 14.326 1.00 33.50 185 SER A CA 1
ATOM 1413 C C . SER A 1 185 ? 28.973 35.651 15.575 1.00 33.50 185 SER A C 1
ATOM 1415 O O . SER A 1 185 ? 28.211 36.565 15.878 1.00 33.50 185 SER A O 1
ATOM 1417 N N . ARG A 1 186 ? 29.152 34.593 16.374 1.00 33.72 186 ARG A N 1
ATOM 1418 C CA . ARG A 1 186 ? 29.131 34.702 17.839 1.00 33.72 186 ARG A CA 1
ATOM 1419 C C . ARG A 1 186 ? 29.806 33.507 18.491 1.00 33.72 186 ARG A C 1
ATOM 1421 O O . ARG A 1 186 ? 29.869 32.408 17.956 1.00 33.72 186 ARG A O 1
ATOM 1428 N N . SER A 1 187 ? 30.436 33.825 19.604 1.00 32.56 187 SER A N 1
ATOM 1429 C CA . SER A 1 187 ? 31.576 33.152 20.184 1.00 32.56 187 SER A CA 1
ATOM 1430 C C . SER A 1 187 ? 31.192 32.234 21.343 1.00 32.56 187 SER A C 1
ATOM 1432 O O . SER A 1 187 ? 30.192 32.439 22.020 1.00 32.56 187 SER A O 1
ATOM 1434 N N . ARG A 1 188 ? 32.134 31.324 21.617 1.00 36.00 188 ARG A N 1
ATOM 1435 C CA . ARG A 1 188 ? 32.550 30.844 22.943 1.00 36.00 188 ARG A CA 1
ATOM 1436 C C . ARG A 1 188 ? 31.658 29.836 23.694 1.00 36.00 188 ARG A C 1
ATOM 1438 O O . ARG A 1 188 ? 30.687 30.172 24.351 1.00 36.00 188 ARG A O 1
ATOM 1445 N N . ASN A 1 189 ? 32.279 28.657 23.812 1.00 32.22 189 ASN A N 1
ATOM 1446 C CA . ASN A 1 189 ? 32.672 27.998 25.066 1.00 32.22 189 ASN A CA 1
ATOM 1447 C C . ASN A 1 189 ? 31.805 26.813 25.513 1.00 32.22 189 ASN A C 1
ATOM 1449 O O . ASN A 1 189 ? 30.718 26.996 26.047 1.00 32.22 189 ASN A O 1
ATOM 1453 N N . ARG A 1 190 ? 32.374 25.605 25.405 1.00 34.81 190 ARG A N 1
ATOM 1454 C CA . ARG A 1 190 ? 32.322 24.556 26.438 1.00 34.81 190 ARG A CA 1
ATOM 1455 C C . ARG A 1 190 ? 33.338 23.464 26.092 1.00 34.81 190 ARG A C 1
ATOM 1457 O O . ARG A 1 190 ? 33.200 22.762 25.097 1.00 34.81 190 ARG A O 1
ATOM 1464 N N . ARG A 1 191 ? 34.393 23.377 26.907 1.00 36.66 191 ARG A N 1
ATOM 1465 C CA . ARG A 1 191 ? 35.222 22.176 27.047 1.00 36.66 191 ARG A CA 1
ATOM 1466 C C . ARG A 1 191 ? 34.415 21.171 27.870 1.00 36.66 191 ARG A C 1
ATOM 1468 O O . ARG A 1 191 ? 33.947 21.537 28.945 1.00 36.66 191 ARG A O 1
ATOM 1475 N N . SER A 1 192 ? 34.307 19.937 27.393 1.00 37.41 192 SER A N 1
ATOM 1476 C CA . SER A 1 192 ? 33.843 18.798 28.188 1.00 37.41 192 SER A CA 1
ATOM 1477 C C . SER A 1 192 ? 34.870 17.685 28.031 1.00 37.41 192 SER A C 1
ATOM 1479 O O . SER A 1 192 ? 35.027 17.102 26.961 1.00 37.41 192 SER A O 1
ATOM 1481 N N . SER A 1 193 ? 35.618 17.467 29.101 1.00 38.69 193 SER A N 1
ATOM 1482 C CA . SER A 1 193 ? 36.478 16.320 29.355 1.00 38.69 193 SER A CA 1
ATOM 1483 C C . SER A 1 193 ? 35.618 15.065 29.536 1.00 38.69 193 SER A C 1
ATOM 1485 O O . SER A 1 193 ? 34.617 15.095 30.248 1.00 38.69 193 SER A O 1
ATOM 1487 N N . ALA A 1 194 ? 36.014 13.971 28.889 1.00 44.06 194 ALA A N 1
ATOM 1488 C CA . ALA A 1 194 ? 35.472 12.635 29.119 1.00 44.06 194 ALA A CA 1
ATOM 1489 C C . ALA A 1 194 ? 36.022 12.037 30.428 1.00 44.06 194 ALA A C 1
ATOM 1491 O O . ALA A 1 194 ? 37.171 12.326 30.773 1.00 44.06 194 ALA A O 1
ATOM 1492 N N . PRO A 1 195 ? 35.278 11.139 31.095 1.00 44.22 195 PRO A N 1
ATOM 1493 C CA . PRO A 1 195 ? 35.873 10.147 31.974 1.00 44.22 195 PRO A CA 1
ATOM 1494 C C . PRO A 1 195 ? 35.754 8.722 31.413 1.00 44.22 195 PRO A C 1
ATOM 1496 O O . PRO A 1 195 ? 34.762 8.314 30.816 1.00 44.22 195 PRO A O 1
ATOM 1499 N N . SER A 1 196 ? 36.844 8.007 31.646 1.00 42.25 196 SER A N 1
ATOM 1500 C CA . SER A 1 196 ? 37.202 6.617 31.379 1.00 42.25 196 SER A CA 1
ATOM 1501 C C . SER A 1 196 ? 36.309 5.563 32.052 1.00 42.25 196 SER A C 1
ATOM 1503 O O . SER A 1 196 ? 35.845 5.755 33.173 1.00 42.25 196 SER A O 1
ATOM 1505 N N . ALA A 1 197 ? 36.150 4.418 31.380 1.00 46.75 197 ALA A N 1
ATOM 1506 C CA . ALA A 1 197 ? 35.506 3.204 31.889 1.00 46.75 197 ALA A CA 1
ATOM 1507 C C . ALA A 1 197 ? 36.395 2.435 32.899 1.00 46.75 197 ALA A C 1
ATOM 1509 O O . ALA A 1 197 ? 37.620 2.455 32.743 1.00 46.75 197 ALA A O 1
ATOM 1510 N N . PRO A 1 198 ? 35.819 1.720 33.889 1.00 53.97 198 PRO A N 1
ATOM 1511 C CA . PRO A 1 198 ? 36.552 0.797 34.757 1.00 53.97 198 PRO A CA 1
ATOM 1512 C C . PRO A 1 198 ? 36.460 -0.677 34.286 1.00 53.97 198 PRO A C 1
ATOM 1514 O O . PRO A 1 198 ? 35.636 -0.998 33.426 1.00 53.97 198 PRO A O 1
ATOM 1517 N N . PRO A 1 199 ? 37.328 -1.570 34.809 1.00 51.00 199 PRO A N 1
ATOM 1518 C CA . PRO A 1 199 ? 37.683 -2.827 34.159 1.00 51.00 199 PRO A CA 1
ATOM 1519 C C . PRO A 1 199 ? 36.829 -4.035 34.571 1.00 51.00 199 PRO A C 1
ATOM 1521 O O . PRO A 1 199 ? 36.180 -4.072 35.613 1.00 51.00 199 PRO A O 1
ATOM 1524 N N . THR A 1 200 ? 36.925 -5.050 33.716 1.00 44.66 200 THR A N 1
ATOM 1525 C CA . THR A 1 200 ? 36.470 -6.437 33.851 1.00 44.66 200 THR A CA 1
ATOM 1526 C C . THR A 1 200 ? 36.931 -7.125 35.138 1.00 44.66 200 THR A C 1
ATOM 1528 O O . THR A 1 200 ? 38.112 -7.059 35.480 1.00 44.66 200 THR A O 1
ATOM 1531 N N . ALA A 1 201 ? 36.038 -7.903 35.754 1.00 44.75 201 ALA A N 1
ATOM 1532 C CA . ALA A 1 201 ? 36.385 -8.965 36.693 1.00 44.75 201 ALA A CA 1
ATOM 1533 C C . ALA A 1 201 ? 35.636 -10.250 36.316 1.00 44.75 201 ALA A C 1
ATOM 1535 O O . ALA A 1 201 ? 34.426 -10.251 36.101 1.00 44.75 201 ALA A O 1
ATOM 1536 N N . SER A 1 202 ? 36.407 -11.322 36.204 1.00 46.00 202 SER A N 1
ATOM 1537 C CA . SER A 1 202 ? 36.011 -12.697 35.947 1.00 46.00 202 SER A CA 1
ATOM 1538 C C . SER A 1 202 ? 35.455 -13.380 37.198 1.00 46.00 202 SER A C 1
ATOM 1540 O O . SER A 1 202 ? 36.002 -13.217 38.291 1.00 46.00 202 SER A O 1
ATOM 1542 N N . ARG A 1 203 ? 34.431 -14.212 37.001 1.00 43.38 203 ARG A N 1
ATOM 1543 C CA . ARG A 1 203 ? 34.259 -15.548 37.590 1.00 43.38 203 ARG A CA 1
ATOM 1544 C C . ARG A 1 203 ? 33.219 -16.319 36.791 1.00 43.38 203 ARG A C 1
ATOM 1546 O O . ARG A 1 203 ? 32.258 -15.669 36.329 1.00 43.38 203 ARG A O 1
#

Sequence (203 aa):
MRRIAIIAAIVGVLCAPRQALAYSVLAHEANIDALWDTTIAPMLQARFPEATAAEIVEARAYAYGGCVIQDLGYYPFGSHAFSNLLHYVRTGDFVHALIGDAQDIDEYAFALGALGHYAADNSGHPMGVNRAVPLMYPKLKAEFGSAVTYGQAPKKHVLVESPSTWCRSRPARTRRRRITATSGSRSRNRRSSAPSAPPTASR

Secondary structure (DSSP, 8-state):
-HHHHHHHHHHHHHSSPPPP---SHHHHHHHHHHHIIIIIHHHHHHH-TT--HHHHHHHHHHHHHHHTTTTGGGSTT--HHHHHIIIII--SHHHHHHHHH--SHHHHHHHHHHHHHHHHHHHHIIIIIHHHHHHH-HHHHHHHTT---TTT-HHHHHHHH-THHHHHHS-GGG------PPP------------PPPPP---

Foldseek 3Di:
DVVVVVVVVVCCVVPPDDDDLAAALVVLLVLLVVCLVPHLLVVLCVVPVPDDPVNSVVLSVLLNVLLCPLVCLVPPPHPPVSNCCCLPVLPCVVLVCQCVVDPHSNSNSSSVSVVSNSVCSVPSQQPHLQQVLCVVPVVCCVVPNRGHHCVRPVVSSSCRRHVVVVVVPPPPVPPPDDPDDDDDDDDDDDDDDDDDDDDDDDD

Radius of gyration: 25.13 Å; chains: 1; bounding box: 57×58×67 Å

pLDDT: mean 81.59, std 22.32, range [29.23, 98.81]